Protein AF-0000000086122226 (afdb_homodimer)

Secondary structure (DSSP, 8-state):
----TTEEEE--EE-SS--SS-EEEEEE-TTS--EEEEEE-TT-SSPEE-TT--TTTEEEEE-TTS-EEEEEEES-TTTTT-EEEEEEE-S--EEEE--------/----TTEEEE--EE-SS--SS-EEEEEE-TTS--EEEEEE-TT-SSPEE-TT--TTTEEEEE-TTS-EEEEEEES-TTTTT-EEEEEEE-S--EEEE--------

Foldseek 3Di:
DPLPAWDKDKDKDFQPAADQDKKWKWKDAVPGDIDTQWIDFPVDPFTGGGPPHDPVFKGWDADPRRGMIMIMGHSDSCVVRMDMDMDYDDDPDDDDDPPPPPPDD/DPLPAWDKDKDKDFQPAADQDKKWKWKDAVPGDIDTQWIDFPVDPFTGGGPPHDPVFKGWDADPRRGMIMIMGHSDSCVVRMDMDMDYDDDPDDDDDPPDPPDDD

Radius of gyration: 19.22 Å; Cα contacts (8 Å, |Δi|>4): 438; chains: 2; bounding box: 34×86×41 Å

Organism: NCBI:txid247094

Structure (mmCIF, N/CA/C/O backbone):
data_AF-0000000086122226-model_v1
#
loop_
_entity.id
_entity.type
_entity.pdbx_description
1 polymer 'Immunoglobulin V-set domain-containing protein'
#
loop_
_atom_site.group_PDB
_atom_site.id
_atom_site.type_symbol
_atom_site.label_atom_id
_atom_site.label_alt_id
_atom_site.label_comp_id
_atom_site.label_asym_id
_atom_site.label_entity_id
_atom_site.label_seq_id
_atom_site.pdbx_PDB_ins_code
_atom_site.Cartn_x
_atom_site.Cartn_y
_atom_site.Cartn_z
_atom_site.occupancy
_atom_site.B_iso_or_equiv
_atom_site.auth_seq_id
_atom_site.auth_comp_id
_atom_site.auth_asym_id
_atom_site.auth_atom_id
_atom_site.pdbx_PDB_model_num
ATOM 1 N N . MET A 1 1 ? 16.844 27.656 -3.742 1 26.84 1 MET A N 1
ATOM 2 C CA . MET A 1 1 ? 16.094 26.422 -3.609 1 26.84 1 MET A CA 1
ATOM 3 C C . MET A 1 1 ? 15.086 26.516 -2.463 1 26.84 1 MET A C 1
ATOM 5 O O . MET A 1 1 ? 15.469 26.781 -1.321 1 26.84 1 MET A O 1
ATOM 9 N N . SER A 1 2 ? 13.922 27.094 -2.75 1 35.47 2 SER A N 1
ATOM 10 C CA . SER A 1 2 ? 12.93 27.484 -1.756 1 35.47 2 SER A CA 1
ATOM 11 C C . SER A 1 2 ? 12.602 26.328 -0.814 1 35.47 2 SER A C 1
ATOM 13 O O . SER A 1 2 ? 12.25 25.234 -1.263 1 35.47 2 SER A O 1
ATOM 15 N N . VAL A 1 3 ? 13.305 26.062 0.148 1 41.19 3 VAL A N 1
ATOM 16 C CA . VAL A 1 3 ? 13.016 25.141 1.24 1 41.19 3 VAL A CA 1
ATOM 17 C C . VAL A 1 3 ? 11.531 25.172 1.576 1 41.19 3 VAL A C 1
ATOM 19 O O . VAL A 1 3 ? 11.008 26.219 1.986 1 41.19 3 VAL A O 1
ATOM 22 N N . ASN A 1 4 ? 10.57 24.734 0.792 1 49.19 4 ASN A N 1
ATOM 23 C CA . ASN A 1 4 ? 9.125 24.812 1.01 1 49.19 4 ASN A CA 1
ATOM 24 C C . ASN A 1 4 ? 8.75 24.406 2.432 1 49.19 4 ASN A C 1
ATOM 26 O O . ASN A 1 4 ? 8.484 23.234 2.691 1 49.19 4 ASN A O 1
ATOM 30 N N . ARG A 1 5 ? 9.375 24.984 3.426 1 56.41 5 ARG A N 1
ATOM 31 C CA . ARG A 1 5 ? 9.031 24.922 4.84 1 56.41 5 ARG A CA 1
ATOM 32 C C . ARG A 1 5 ? 7.598 25.375 5.074 1 56.41 5 ARG A C 1
ATOM 34 O O . ARG A 1 5 ? 7.113 26.297 4.402 1 56.41 5 ARG A O 1
ATOM 41 N N . GLY A 1 6 ? 6.805 24.703 5.633 1 74.31 6 GLY A N 1
ATOM 42 C CA . GLY A 1 6 ? 5.469 25.078 6.066 1 74.31 6 GLY A CA 1
ATOM 43 C C . GLY A 1 6 ? 4.375 24.484 5.191 1 74.31 6 GLY A C 1
ATOM 44 O O . GLY A 1 6 ? 3.244 24.984 5.188 1 74.31 6 GLY A O 1
ATOM 45 N N . GLN A 1 7 ? 4.883 23.625 4.332 1 81.31 7 GLN A N 1
ATOM 46 C CA . GLN A 1 7 ? 3.855 23.062 3.463 1 81.31 7 GLN A CA 1
ATOM 47 C C . GLN A 1 7 ? 3.242 21.812 4.074 1 81.31 7 GLN A C 1
ATOM 49 O O . GLN A 1 7 ? 3.92 21.062 4.789 1 81.31 7 GLN A O 1
ATOM 54 N N . THR A 1 8 ? 1.948 21.719 3.971 1 88 8 THR A N 1
ATOM 55 C CA . THR A 1 8 ? 1.192 20.547 4.395 1 88 8 THR A CA 1
ATOM 56 C C . THR A 1 8 ? 0.417 19.953 3.221 1 88 8 THR A C 1
ATOM 58 O O . THR A 1 8 ? -0.17 20.672 2.422 1 88 8 THR A O 1
ATOM 61 N N . ALA A 1 9 ? 0.513 18.688 3.094 1 87.12 9 ALA A N 1
ATOM 62 C CA . ALA A 1 9 ? -0.25 18 2.051 1 87.12 9 ALA A CA 1
ATOM 63 C C . ALA A 1 9 ? -1.151 16.922 2.646 1 87.12 9 ALA A C 1
ATOM 65 O O . ALA A 1 9 ? -0.789 16.281 3.633 1 87.12 9 ALA A O 1
ATOM 66 N N . THR A 1 10 ? -2.398 16.797 2.045 1 90.25 10 THR A N 1
ATOM 67 C CA . THR A 1 10 ? -3.363 15.789 2.471 1 90.25 10 THR A CA 1
ATOM 68 C C . THR A 1 10 ? -4.082 15.188 1.269 1 90.25 10 THR A C 1
ATOM 70 O O . THR A 1 10 ? -4.141 15.805 0.2 1 90.25 10 THR A O 1
ATOM 73 N N . PHE A 1 11 ? -4.535 14.016 1.386 1 89.69 11 PHE A N 1
ATOM 74 C CA . PHE A 1 11 ? -5.441 13.375 0.439 1 89.69 11 PHE A CA 1
ATOM 75 C C . PHE A 1 11 ? -6.32 12.344 1.142 1 89.69 11 PHE A C 1
ATOM 77 O O . PHE A 1 11 ? -6.102 12.031 2.312 1 89.69 11 PHE A O 1
ATOM 84 N N . ASN A 1 12 ? -7.336 11.977 0.48 1 89.62 12 ASN A N 1
ATOM 85 C CA . ASN A 1 12 ? -8.273 11.039 1.084 1 89.62 12 ASN A CA 1
ATOM 86 C C . ASN A 1 12 ? -8.141 9.641 0.474 1 89.62 12 ASN A C 1
ATOM 88 O O . ASN A 1 12 ? -8.094 9.5 -0.749 1 89.62 12 ASN A O 1
ATOM 92 N N . CYS A 1 13 ? -8.016 8.758 1.313 1 91.12 13 CYS A N 1
ATOM 93 C CA . CYS A 1 13 ? -8.062 7.352 0.928 1 91.12 13 CYS A CA 1
ATOM 94 C C . CYS A 1 13 ? -9.336 6.688 1.427 1 91.12 13 CYS A C 1
ATOM 96 O O . CYS A 1 13 ? -9.508 6.488 2.631 1 91.12 13 CYS A O 1
ATOM 98 N N . ASP A 1 14 ? -10.258 6.422 0.423 1 88.94 14 ASP A N 1
ATOM 99 C CA . ASP A 1 14 ? -11.531 5.77 0.722 1 88.94 14 ASP A CA 1
ATOM 100 C C . ASP A 1 14 ? -11.414 4.254 0.579 1 88.94 14 ASP A C 1
ATOM 102 O O . ASP A 1 14 ? -11.148 3.746 -0.513 1 88.94 14 ASP A O 1
ATOM 106 N N . VAL A 1 15 ? -11.656 3.473 1.742 1 88.69 15 VAL A N 1
ATOM 107 C CA . VAL A 1 15 ? -11.523 2.02 1.7 1 88.69 15 VAL A CA 1
ATOM 108 C C . VAL A 1 15 ? -12.875 1.392 1.364 1 88.69 15 VAL A C 1
ATOM 110 O O . VAL A 1 15 ? -13 0.167 1.275 1 88.69 15 VAL A O 1
ATOM 113 N N . GLY A 1 16 ? -13.867 2.211 1.082 1 88 16 GLY A N 1
ATOM 114 C CA . GLY A 1 16 ? -15.188 1.753 0.682 1 88 16 GLY A CA 1
ATOM 115 C C . GLY A 1 16 ? -16.062 1.368 1.856 1 88 16 GLY A C 1
ATOM 116 O O . GLY A 1 16 ? -17.062 2.045 2.146 1 88 16 GLY A O 1
ATOM 117 N N . VAL A 1 17 ? -15.773 0.291 2.525 1 89.44 17 VAL A N 1
ATOM 118 C CA . VAL A 1 17 ? -16.5 -0.18 3.695 1 89.44 17 VAL A CA 1
ATOM 119 C C . VAL A 1 17 ? -15.555 -0.314 4.883 1 89.44 17 VAL A C 1
ATOM 121 O O . VAL A 1 17 ? -14.367 -0.594 4.707 1 89.44 17 VAL A O 1
ATOM 124 N N . LYS A 1 18 ? -16.172 -0.056 6.008 1 92.56 18 LYS A N 1
ATOM 125 C CA . LYS A 1 18 ? -15.383 -0.313 7.211 1 92.56 18 LYS A CA 1
ATOM 126 C C . LYS A 1 18 ? -14.961 -1.778 7.289 1 92.56 18 LYS A C 1
ATOM 128 O O . LYS A 1 18 ? -15.797 -2.676 7.141 1 92.56 18 LYS A O 1
ATOM 133 N N . ASN A 1 19 ? -13.695 -2.01 7.414 1 90.62 19 ASN A N 1
ATOM 134 C CA . ASN A 1 19 ? -13.172 -3.369 7.48 1 90.62 19 ASN A CA 1
ATOM 135 C C . ASN A 1 19 ? -12.094 -3.498 8.555 1 90.62 19 ASN A C 1
ATOM 137 O O . ASN A 1 19 ? -11.75 -2.518 9.219 1 90.62 19 ASN A O 1
ATOM 141 N N . ASN A 1 20 ? -11.641 -4.699 8.805 1 92 20 ASN A N 1
ATOM 142 C CA . ASN A 1 20 ? -10.711 -4.938 9.906 1 92 20 ASN A CA 1
ATOM 143 C C . ASN A 1 20 ? -9.266 -4.988 9.414 1 92 20 ASN A C 1
ATOM 145 O O . ASN A 1 20 ? -8.406 -5.562 10.078 1 92 20 ASN A O 1
ATOM 149 N N . HIS A 1 21 ? -8.969 -4.48 8.32 1 92.94 21 HIS A N 1
ATOM 150 C CA . HIS A 1 21 ? -7.609 -4.461 7.789 1 92.94 21 HIS A CA 1
ATOM 151 C C . HIS A 1 21 ? -6.984 -3.076 7.922 1 92.94 21 HIS A C 1
ATOM 153 O O . HIS A 1 21 ? -7.695 -2.08 8.062 1 92.94 21 HIS A O 1
ATOM 159 N N . ILE A 1 22 ? -5.707 -3.082 7.906 1 95.38 22 ILE A N 1
ATOM 160 C CA . ILE A 1 22 ? -5.02 -1.797 7.984 1 95.38 22 ILE A CA 1
ATOM 161 C C . ILE A 1 22 ? -5.043 -1.117 6.617 1 95.38 22 ILE A C 1
ATOM 163 O O . ILE A 1 22 ? -5.289 -1.767 5.598 1 95.38 22 ILE A O 1
ATOM 167 N N . THR A 1 23 ? -4.871 0.181 6.656 1 95.25 23 THR A N 1
ATOM 168 C CA . THR A 1 23 ? -4.555 0.973 5.473 1 95.25 23 THR A CA 1
ATOM 169 C C . THR A 1 23 ? -3.107 1.452 5.516 1 95.25 23 THR A C 1
ATOM 171 O O . THR A 1 23 ? -2.672 2.045 6.504 1 95.25 23 THR A O 1
ATOM 174 N N . ALA A 1 24 ? -2.396 1.091 4.461 1 96.81 24 ALA A N 1
ATOM 175 C CA . ALA A 1 24 ? -0.988 1.475 4.422 1 96.81 24 ALA A CA 1
ATOM 176 C C . ALA A 1 24 ? -0.766 2.643 3.465 1 96.81 24 ALA A C 1
ATOM 178 O O . ALA A 1 24 ? -1.426 2.74 2.43 1 96.81 24 ALA A O 1
ATOM 179 N N . PHE A 1 25 ? 0.198 3.477 3.875 1 96.12 25 PHE A N 1
ATOM 180 C CA . PHE A 1 25 ? 0.568 4.641 3.078 1 96.12 25 PHE A CA 1
ATOM 181 C C . PHE A 1 25 ? 2.049 4.602 2.719 1 96.12 25 PHE A C 1
ATOM 183 O O . PHE A 1 25 ? 2.896 4.359 3.58 1 96.12 25 PHE A O 1
ATOM 190 N N . LEU A 1 26 ? 2.223 4.84 1.425 1 96.31 26 LEU A N 1
ATOM 191 C CA . LEU A 1 26 ? 3.586 4.742 0.917 1 96.31 26 LEU A CA 1
ATOM 192 C C . LEU A 1 26 ? 4.02 6.055 0.266 1 96.31 26 LEU A C 1
ATOM 194 O O . LEU A 1 26 ? 3.178 6.832 -0.191 1 96.31 26 LEU A O 1
ATOM 198 N N . LEU A 1 27 ? 5.285 6.266 0.294 1 94.5 27 LEU A N 1
ATOM 199 C CA . LEU A 1 27 ? 5.875 7.352 -0.484 1 94.5 27 LEU A CA 1
ATOM 200 C C . LEU A 1 27 ? 6.973 6.828 -1.404 1 94.5 27 LEU A C 1
ATOM 202 O O . LEU A 1 27 ? 7.629 5.836 -1.089 1 94.5 27 LEU A O 1
ATOM 206 N N . GLN A 1 28 ? 7.02 7.438 -2.568 1 93.75 28 GLN A N 1
ATOM 207 C CA . GLN A 1 28 ? 8.062 7.086 -3.525 1 93.75 28 GLN A CA 1
ATOM 208 C C . GLN A 1 28 ? 8.789 8.336 -4.027 1 93.75 28 GLN A C 1
ATOM 210 O O . GLN A 1 28 ? 8.188 9.188 -4.684 1 93.75 28 GLN A O 1
ATOM 215 N N . SER A 1 29 ? 10.094 8.383 -3.623 1 92.88 29 SER A N 1
ATOM 216 C CA . SER A 1 29 ? 10.93 9.43 -4.199 1 92.88 29 SER A CA 1
ATOM 217 C C . SER A 1 29 ? 11.352 9.078 -5.625 1 92.88 29 SER A C 1
ATOM 219 O O . SER A 1 29 ? 11.438 7.902 -5.98 1 92.88 29 SER A O 1
ATOM 221 N N . PRO A 1 30 ? 11.609 10.133 -6.422 1 92.56 30 PRO A N 1
ATOM 222 C CA . PRO A 1 30 ? 12.031 9.859 -7.797 1 92.56 30 PRO A CA 1
ATOM 223 C C . PRO A 1 30 ? 13.227 8.898 -7.867 1 92.56 30 PRO A C 1
ATOM 225 O O . PRO A 1 30 ? 14.234 9.117 -7.188 1 92.56 30 PRO A O 1
ATOM 228 N N . GLY A 1 31 ? 13 7.809 -8.625 1 92.19 31 GLY A N 1
ATOM 229 C CA . GLY A 1 31 ? 14.086 6.863 -8.844 1 92.19 31 GLY A CA 1
ATOM 230 C C . GLY A 1 31 ? 14.227 5.848 -7.73 1 92.19 31 GLY A C 1
ATOM 231 O O . GLY A 1 31 ? 15.102 4.98 -7.777 1 92.19 31 GLY A O 1
ATOM 232 N N . LYS A 1 32 ? 13.414 5.91 -6.727 1 94.69 32 LYS A N 1
ATOM 233 C CA . LYS A 1 32 ? 13.516 5.004 -5.586 1 94.69 32 LYS A CA 1
ATOM 234 C C . LYS A 1 32 ? 12.289 4.098 -5.488 1 94.69 32 LYS A C 1
ATOM 236 O O . LYS A 1 32 ? 11.289 4.328 -6.164 1 94.69 32 LYS A O 1
ATOM 241 N N . SER A 1 33 ? 12.469 3.051 -4.742 1 95.38 33 SER A N 1
ATOM 242 C CA . SER A 1 33 ? 11.344 2.158 -4.48 1 95.38 33 SER A CA 1
ATOM 243 C C . SER A 1 33 ? 10.375 2.773 -3.48 1 95.38 33 SER A C 1
ATOM 245 O O . SER A 1 33 ? 10.766 3.592 -2.646 1 95.38 33 SER A O 1
ATOM 247 N N . PRO A 1 34 ? 9.07 2.383 -3.561 1 96.06 34 PRO A N 1
ATOM 248 C CA . PRO A 1 34 ? 8.117 2.834 -2.543 1 96.06 34 PRO A CA 1
ATOM 249 C C . PRO A 1 34 ? 8.516 2.406 -1.132 1 96.06 34 PRO A C 1
ATOM 251 O O . PRO A 1 34 ? 9.031 1.3 -0.94 1 96.06 34 PRO A O 1
ATOM 254 N N . GLN A 1 35 ? 8.266 3.334 -0.236 1 95.94 35 GLN A N 1
ATOM 255 C CA . GLN A 1 35 ? 8.57 3.078 1.168 1 95.94 35 GLN A CA 1
ATOM 256 C C . GLN A 1 35 ? 7.328 3.25 2.041 1 95.94 35 GLN A C 1
ATOM 258 O O . GLN A 1 35 ? 6.527 4.16 1.817 1 95.94 35 GLN A O 1
ATOM 263 N N . LEU A 1 36 ? 7.312 2.424 3.072 1 97.31 36 LEU A N 1
ATOM 264 C CA . LEU A 1 36 ? 6.211 2.545 4.02 1 97.31 36 LEU A CA 1
ATOM 265 C C . LEU A 1 36 ? 6.363 3.801 4.871 1 97.31 36 LEU A C 1
ATOM 267 O O . LEU A 1 36 ? 7.355 3.955 5.586 1 97.31 36 LEU A O 1
ATOM 271 N N . ILE A 1 37 ? 5.418 4.715 4.805 1 96.69 37 ILE A N 1
ATOM 272 C CA . ILE A 1 37 ? 5.391 5.852 5.719 1 96.69 37 ILE A CA 1
ATOM 273 C C . ILE A 1 37 ? 4.84 5.41 7.074 1 96.69 37 ILE A C 1
ATOM 275 O O . ILE A 1 37 ? 5.551 5.441 8.078 1 96.69 37 ILE A O 1
ATOM 279 N N . PHE A 1 38 ? 3.602 4.984 7.016 1 97.75 38 PHE A N 1
ATOM 280 C CA . PHE A 1 38 ? 2.885 4.477 8.18 1 97.75 38 PHE A CA 1
ATOM 281 C C . PHE A 1 38 ? 1.684 3.643 7.754 1 97.75 38 PHE A C 1
ATOM 283 O O . PHE A 1 38 ? 1.344 3.59 6.57 1 97.75 38 PHE A O 1
ATOM 290 N N . TYR A 1 39 ? 1.2 2.91 8.562 1 97.38 39 TYR A N 1
ATOM 291 C CA . TYR A 1 39 ? -0.106 2.281 8.391 1 97.38 39 TYR A CA 1
ATOM 292 C C . TYR A 1 39 ? -1.021 2.598 9.562 1 97.38 39 TYR A C 1
ATOM 294 O O . TYR A 1 39 ? -0.548 2.895 10.664 1 97.38 39 TYR A O 1
ATOM 302 N N . HIS A 1 40 ? -2.316 2.668 9.234 1 97.12 40 HIS A N 1
ATOM 303 C CA . HIS A 1 40 ? -3.312 3.09 10.211 1 97.12 40 HIS A CA 1
ATOM 304 C C . HIS A 1 40 ? -4.539 2.184 10.172 1 97.12 40 HIS A C 1
ATOM 306 O O . HIS A 1 40 ? -4.688 1.368 9.258 1 97.12 40 HIS A O 1
ATOM 312 N N . HIS A 1 41 ? -5.234 2.195 11.195 1 96.62 41 HIS A N 1
ATOM 313 C CA . HIS A 1 41 ? -6.457 1.433 11.414 1 96.62 41 HIS A CA 1
ATOM 314 C C . HIS A 1 41 ? -7.43 2.199 12.312 1 96.62 41 HIS A C 1
ATOM 316 O O . HIS A 1 41 ? -7.008 2.926 13.211 1 96.62 41 HIS A O 1
ATOM 322 N N . HIS A 1 42 ? -8.664 1.988 12.055 1 96.19 42 HIS A N 1
ATOM 323 C CA . HIS A 1 42 ? -9.656 2.783 12.766 1 96.19 42 HIS A CA 1
ATOM 324 C C . HIS A 1 42 ? -9.633 2.48 14.266 1 96.19 42 HIS A C 1
ATOM 326 O O . HIS A 1 42 ? -10.094 3.287 15.07 1 96.19 42 HIS A O 1
ATOM 332 N N . SER A 1 43 ? -9.141 1.369 14.648 1 96.12 43 SER A N 1
ATOM 333 C CA . SER A 1 43 ? -9.07 1.028 16.062 1 96.12 43 SER A CA 1
ATOM 334 C C . SER A 1 43 ? -7.781 1.531 16.703 1 96.12 43 SER A C 1
ATOM 336 O O . SER A 1 43 ? -7.598 1.435 17.906 1 96.12 43 SER A O 1
ATOM 338 N N . TYR A 1 44 ? -6.785 1.994 15.961 1 96.56 44 TYR A N 1
ATOM 339 C CA . TYR A 1 44 ? -5.52 2.492 16.484 1 96.56 44 TYR A CA 1
ATOM 340 C C . TYR A 1 44 ? -5.672 3.906 17.031 1 96.56 44 TYR A C 1
ATOM 342 O O . TYR A 1 44 ? -6.414 4.719 16.469 1 96.56 44 TYR A O 1
ATOM 350 N N . THR A 1 45 ? -4.969 4.297 18.031 1 95.31 45 THR A N 1
ATOM 351 C CA . THR A 1 45 ? -4.977 5.652 18.562 1 95.31 45 THR A CA 1
ATOM 352 C C . THR A 1 45 ? -4.086 6.57 17.734 1 95.31 45 THR A C 1
ATOM 354 O O . THR A 1 45 ? -4.262 7.789 17.734 1 95.31 45 THR A O 1
ATOM 357 N N . GLU A 1 46 ? -3.145 5.961 17.109 1 97 46 GLU A N 1
ATOM 358 C CA . GLU A 1 46 ? -2.213 6.668 16.234 1 97 46 GLU A CA 1
ATOM 359 C C . GLU A 1 46 ? -1.651 5.742 15.164 1 97 46 GLU A C 1
ATOM 361 O O . GLU A 1 46 ? -1.695 4.52 15.305 1 97 46 GLU A O 1
ATOM 366 N N . PRO A 1 47 ? -1.127 6.312 14.078 1 97.56 47 PRO A N 1
ATOM 367 C CA . PRO A 1 47 ? -0.494 5.469 13.055 1 97.56 47 PRO A CA 1
ATOM 368 C C . PRO A 1 47 ? 0.741 4.738 13.578 1 97.56 47 PRO A C 1
ATOM 370 O O . PRO A 1 47 ? 1.35 5.172 14.562 1 97.56 47 PRO A O 1
ATOM 373 N N . LYS A 1 48 ? 1.01 3.6 12.961 1 97.88 48 LYS A N 1
ATOM 374 C CA . LYS A 1 48 ? 2.293 2.928 13.141 1 97.88 48 LYS A CA 1
ATOM 375 C C . LYS A 1 48 ? 3.258 3.271 12.016 1 97.88 48 LYS A C 1
ATOM 377 O O . LYS A 1 48 ? 2.953 3.045 10.836 1 97.88 48 LYS A O 1
ATOM 382 N N . TYR A 1 49 ? 4.453 3.754 12.391 1 97.88 49 TYR A N 1
ATOM 383 C CA . TYR A 1 49 ? 5.344 4.375 11.414 1 97.88 49 TYR A CA 1
ATOM 384 C C . TYR A 1 49 ? 6.363 3.371 10.891 1 97.88 49 TYR A C 1
ATOM 386 O O . TYR A 1 49 ? 6.797 2.479 11.625 1 97.88 49 TYR A O 1
ATOM 394 N N . GLY A 1 50 ? 6.695 3.598 9.562 1 96.69 50 GLY A N 1
ATOM 395 C CA . GLY A 1 50 ? 7.75 2.803 8.953 1 96.69 50 GLY A CA 1
ATOM 396 C C . GLY A 1 50 ? 9.141 3.252 9.359 1 96.69 50 GLY A C 1
ATOM 397 O O . GLY A 1 50 ? 9.297 4.215 10.117 1 96.69 50 GLY A O 1
ATOM 398 N N . PRO A 1 51 ? 10.102 2.461 8.828 1 94.5 51 PRO A N 1
ATOM 399 C CA . PRO A 1 51 ? 11.477 2.818 9.172 1 94.5 51 PRO A CA 1
ATOM 400 C C . PRO A 1 51 ? 11.828 4.254 8.781 1 94.5 51 PRO A C 1
ATOM 402 O O . PRO A 1 51 ? 11.617 4.656 7.637 1 94.5 51 PRO A O 1
ATOM 405 N N . GLY A 1 52 ? 12.367 5.035 9.727 1 93.19 52 GLY A N 1
ATOM 406 C CA . GLY A 1 52 ? 12.836 6.387 9.461 1 93.19 52 GLY A CA 1
ATOM 407 C C . GLY A 1 52 ? 11.719 7.41 9.43 1 93.19 52 GLY A C 1
ATOM 408 O O . GLY A 1 52 ? 11.953 8.586 9.141 1 93.19 52 GLY A O 1
ATOM 409 N N . MET A 1 53 ? 10.516 6.957 9.656 1 95.62 53 MET A N 1
ATOM 410 C CA . MET A 1 53 ? 9.359 7.848 9.633 1 95.62 53 MET A CA 1
ATOM 411 C C . MET A 1 53 ? 8.867 8.133 11.047 1 95.62 53 MET A C 1
ATOM 413 O O . MET A 1 53 ? 9.062 7.32 11.953 1 95.62 53 MET A O 1
ATOM 417 N N . SER A 1 54 ? 8.227 9.352 11.172 1 95.31 54 SER A N 1
ATOM 418 C CA . SER A 1 54 ? 7.73 9.664 12.508 1 95.31 54 SER A CA 1
ATOM 419 C C . SER A 1 54 ? 6.566 10.648 12.445 1 95.31 54 SER A C 1
ATOM 421 O O . SER A 1 54 ? 6.273 11.211 11.391 1 95.31 54 SER A O 1
ATOM 423 N N . SER A 1 55 ? 6.055 10.844 13.633 1 95.62 55 SER A N 1
ATOM 424 C CA . SER A 1 55 ? 4.895 11.719 13.766 1 95.62 55 SER A CA 1
ATOM 425 C C . SER A 1 55 ? 5.281 13.18 13.586 1 95.62 55 SER A C 1
ATOM 427 O O . SER A 1 55 ? 4.41 14.055 13.516 1 95.62 55 SER A O 1
ATOM 429 N N . VAL A 1 56 ? 6.555 13.438 13.523 1 93.81 56 VAL A N 1
ATOM 430 C CA . VAL A 1 56 ? 7 14.812 13.32 1 93.81 56 VAL A CA 1
ATOM 431 C C . VAL A 1 56 ? 6.531 15.312 11.961 1 93.81 56 VAL A C 1
ATOM 433 O O . VAL A 1 56 ? 6.133 16.469 11.82 1 93.81 56 VAL A O 1
ATOM 436 N N . HIS A 1 57 ? 6.535 14.391 10.977 1 94.31 57 HIS A N 1
ATOM 437 C CA . HIS A 1 57 ? 6.262 14.828 9.617 1 94.31 57 HIS A CA 1
ATOM 438 C C . HIS A 1 57 ? 4.984 14.188 9.078 1 94.31 57 HIS A C 1
ATOM 440 O O . HIS A 1 57 ? 4.422 14.656 8.086 1 94.31 57 HIS A O 1
ATOM 446 N N . PHE A 1 58 ? 4.609 13.133 9.758 1 95.38 58 PHE A N 1
ATOM 447 C CA . PHE A 1 58 ? 3.502 12.383 9.172 1 95.38 58 PHE A CA 1
ATOM 448 C C . PHE A 1 58 ? 2.402 12.148 10.203 1 95.38 58 PHE A C 1
ATOM 450 O O . PHE A 1 58 ? 2.684 11.992 11.398 1 95.38 58 PHE A O 1
ATOM 457 N N . GLY A 1 59 ? 1.172 12.102 9.695 1 96.12 59 GLY A N 1
ATOM 458 C CA . GLY A 1 59 ? 0.006 11.766 10.5 1 96.12 59 GLY A CA 1
ATOM 459 C C . GLY A 1 59 ? -1.159 11.25 9.672 1 96.12 59 GLY A C 1
ATOM 460 O O . GLY A 1 59 ? -1.038 11.078 8.461 1 96.12 59 GLY A O 1
ATOM 461 N N . SER A 1 60 ? -2.211 10.914 10.391 1 96.44 60 SER A N 1
ATOM 462 C CA . SER A 1 60 ? -3.41 10.453 9.695 1 96.44 60 SER A CA 1
ATOM 463 C C . SER A 1 60 ? -4.645 10.594 10.578 1 96.44 60 SER A C 1
ATOM 465 O O . SER A 1 60 ? -4.598 10.305 11.773 1 96.44 60 SER A O 1
ATOM 467 N N . SER A 1 61 ? -5.676 11.07 9.969 1 95.94 61 SER A N 1
ATOM 468 C CA . SER A 1 61 ? -6.984 11.039 10.617 1 95.94 61 SER A CA 1
ATOM 469 C C . SER A 1 61 ? -7.938 10.102 9.891 1 95.94 61 SER A C 1
ATOM 471 O O . SER A 1 61 ? -7.719 9.758 8.727 1 95.94 61 SER A O 1
ATOM 473 N N . ILE A 1 62 ? -8.922 9.656 10.617 1 96.56 62 ILE A N 1
ATOM 474 C CA . ILE A 1 62 ? -9.953 8.773 10.086 1 96.56 62 ILE A CA 1
ATOM 475 C C . ILE A 1 62 ? -11.336 9.336 10.406 1 96.56 62 ILE A C 1
ATOM 477 O O . ILE A 1 62 ? -11.57 9.812 11.516 1 96.56 62 ILE A O 1
ATOM 481 N N . ASN A 1 63 ? -12.156 9.305 9.391 1 96.62 63 ASN A N 1
ATOM 482 C CA . ASN A 1 63 ? -13.5 9.797 9.672 1 96.62 63 ASN A CA 1
ATOM 483 C C . ASN A 1 63 ? -14.234 8.898 10.664 1 96.62 63 ASN A C 1
ATOM 485 O O . ASN A 1 63 ? -13.805 7.773 10.922 1 96.62 63 ASN A O 1
ATOM 489 N N . SER A 1 64 ? -15.289 9.398 11.164 1 95.81 64 SER A N 1
ATOM 490 C CA . SER A 1 64 ? -16 8.688 12.227 1 95.81 64 SER A CA 1
ATOM 491 C C . SER A 1 64 ? -16.531 7.348 11.734 1 95.81 64 SER A C 1
ATOM 493 O O . SER A 1 64 ? -16.656 6.398 12.508 1 95.81 64 SER A O 1
ATOM 495 N N . ALA A 1 65 ? -16.859 7.156 10.453 1 96.25 65 ALA A N 1
ATOM 496 C CA . ALA A 1 65 ? -17.391 5.93 9.867 1 96.25 65 ALA A CA 1
ATOM 497 C C . ALA A 1 65 ? -16.281 4.887 9.688 1 96.25 65 ALA A C 1
ATOM 499 O O . ALA A 1 65 ? -16.578 3.711 9.453 1 96.25 65 ALA A O 1
ATOM 500 N N . GLY A 1 66 ? -15.031 5.289 9.766 1 95.31 66 GLY A N 1
ATOM 501 C CA . GLY A 1 66 ? -13.914 4.367 9.633 1 95.31 66 GLY A CA 1
ATOM 502 C C . GLY A 1 66 ? -13.641 3.969 8.195 1 95.31 66 GLY A C 1
ATOM 503 O O . GLY A 1 66 ? -13.039 2.926 7.938 1 95.31 66 GLY A O 1
ATOM 504 N N . THR A 1 67 ? -14.125 4.809 7.242 1 93.75 67 THR A N 1
ATOM 505 C CA . THR A 1 67 ? -14.039 4.418 5.844 1 93.75 67 THR A CA 1
ATOM 506 C C . THR A 1 67 ? -13.055 5.309 5.09 1 93.75 67 THR A C 1
ATOM 508 O O . THR A 1 67 ? -12.539 4.922 4.043 1 93.75 67 THR A O 1
ATOM 511 N N . GLU A 1 68 ? -12.812 6.523 5.602 1 93.88 68 GLU A N 1
ATOM 512 C CA . GLU A 1 68 ? -11.938 7.477 4.926 1 93.88 68 GLU A CA 1
ATOM 513 C C . GLU A 1 68 ? -10.711 7.801 5.777 1 93.88 68 GLU A C 1
ATOM 515 O O . GLU A 1 68 ? -10.844 8.25 6.918 1 93.88 68 GLU A O 1
ATOM 520 N N . TYR A 1 69 ? -9.594 7.551 5.219 1 94.19 69 TYR A N 1
ATOM 521 C CA . TYR A 1 69 ? -8.328 7.895 5.855 1 94.19 69 TYR A CA 1
ATOM 522 C C . TYR A 1 69 ? -7.699 9.109 5.191 1 94.19 69 TYR A C 1
ATOM 524 O O . TYR A 1 69 ? -7.641 9.195 3.963 1 94.19 69 TYR A O 1
ATOM 532 N N . GLN A 1 70 ? -7.289 10.07 6 1 94.5 70 GLN A N 1
ATOM 533 C CA . GLN A 1 70 ? -6.668 11.289 5.496 1 94.5 70 GLN A CA 1
ATOM 534 C C . GLN A 1 70 ? -5.258 11.461 6.055 1 94.5 70 GLN A C 1
ATOM 536 O O . GLN A 1 70 ? -5.082 11.984 7.156 1 94.5 70 GLN A O 1
ATOM 541 N N . PRO A 1 71 ? -4.254 11.023 5.305 1 94.38 71 PRO A N 1
ATOM 542 C CA . PRO A 1 71 ? -2.877 11.273 5.738 1 94.38 71 PRO A CA 1
ATOM 543 C C . PRO A 1 71 ? -2.49 12.75 5.648 1 94.38 71 PRO A C 1
ATOM 545 O O . PRO A 1 71 ? -3.023 13.484 4.809 1 94.38 71 PRO A O 1
ATOM 548 N N . VAL A 1 72 ? -1.665 13.125 6.531 1 93.44 72 VAL A N 1
ATOM 549 C CA . VAL A 1 72 ? -1.104 14.469 6.562 1 93.44 72 VAL A CA 1
ATOM 550 C C . VAL A 1 72 ? 0.42 14.398 6.52 1 93.44 72 VAL A C 1
ATOM 552 O O . VAL A 1 72 ? 1.032 13.633 7.27 1 93.44 72 VAL A O 1
ATOM 555 N N . MET A 1 73 ? 0.996 15.094 5.641 1 92.88 73 MET A N 1
ATOM 556 C CA . MET A 1 73 ? 2.443 15.242 5.508 1 92.88 73 MET A CA 1
ATOM 557 C C . MET A 1 73 ? 2.863 16.688 5.688 1 92.88 73 MET A C 1
ATOM 559 O O . MET A 1 73 ? 2.383 17.578 4.977 1 92.88 73 MET A O 1
ATOM 563 N N . LYS A 1 74 ? 3.762 16.859 6.617 1 91.44 74 LYS A N 1
ATOM 564 C CA . LYS A 1 74 ? 4.113 18.25 6.949 1 91.44 74 LYS A CA 1
ATOM 565 C C . LYS A 1 74 ? 5.625 18.453 6.914 1 91.44 74 LYS A C 1
ATOM 567 O O . LYS A 1 74 ? 6.383 17.594 7.359 1 91.44 74 LYS A O 1
ATOM 572 N N . ASN A 1 75 ? 5.945 19.594 6.352 1 87.94 75 ASN A N 1
ATOM 573 C CA . ASN A 1 75 ? 7.32 20.078 6.43 1 87.94 75 ASN A CA 1
ATOM 574 C C . ASN A 1 75 ? 8.305 19.047 5.883 1 87.94 75 ASN A C 1
ATOM 576 O O . ASN A 1 75 ? 9.32 18.75 6.52 1 87.94 75 ASN A O 1
ATOM 580 N N . ILE A 1 76 ? 7.91 18.375 4.773 1 83.44 76 ILE A N 1
ATOM 581 C CA . ILE A 1 76 ? 8.797 17.453 4.074 1 83.44 76 ILE A CA 1
ATOM 582 C C . ILE A 1 76 ? 9.406 18.141 2.859 1 83.44 76 ILE A C 1
ATOM 584 O O . ILE A 1 76 ? 8.688 18.656 2.004 1 83.44 76 ILE A O 1
ATOM 588 N N . TYR A 1 77 ? 10.672 18.141 2.822 1 81.81 77 TYR A N 1
ATOM 589 C CA . TYR A 1 77 ? 11.398 18.875 1.79 1 81.81 77 TYR A CA 1
ATOM 590 C C . TYR A 1 77 ? 11.094 18.312 0.406 1 81.81 77 TYR A C 1
ATOM 592 O O . TYR A 1 77 ? 11.039 19.062 -0.576 1 81.81 77 TYR A O 1
ATOM 600 N N . THR A 1 78 ? 10.766 17.078 0.33 1 82.5 78 THR A N 1
ATOM 601 C CA . THR A 1 78 ? 10.57 16.438 -0.963 1 82.5 78 THR A CA 1
ATOM 602 C C . THR A 1 78 ? 9.094 16.188 -1.23 1 82.5 78 THR A C 1
ATOM 604 O O . THR A 1 78 ? 8.734 15.391 -2.104 1 82.5 78 THR A O 1
ATOM 607 N N . MET A 1 79 ? 8.297 16.906 -0.546 1 81.31 79 MET A N 1
ATOM 608 C CA . MET A 1 79 ? 6.855 16.672 -0.602 1 81.31 79 MET A CA 1
ATOM 609 C C . MET A 1 79 ? 6.324 16.875 -2.018 1 81.31 79 MET A C 1
ATOM 611 O O . MET A 1 79 ? 5.449 16.141 -2.467 1 81.31 79 MET A O 1
ATOM 615 N N . ASP A 1 80 ? 6.953 17.781 -2.691 1 82.19 80 ASP A N 1
ATOM 616 C CA . ASP A 1 80 ? 6.445 18.109 -4.02 1 82.19 80 ASP A CA 1
ATOM 617 C C . ASP A 1 80 ? 6.969 17.141 -5.07 1 82.19 80 ASP A C 1
ATOM 619 O O . ASP A 1 80 ? 6.441 17.062 -6.18 1 82.19 80 ASP A O 1
ATOM 623 N N . THR A 1 81 ? 7.973 16.469 -4.754 1 88.06 81 THR A N 1
ATOM 624 C CA . THR A 1 81 ? 8.57 15.562 -5.73 1 88.06 81 THR A CA 1
ATOM 625 C C . THR A 1 81 ? 8.156 14.125 -5.449 1 88.06 81 THR A C 1
ATOM 627 O O . THR A 1 81 ? 8.148 13.289 -6.355 1 88.06 81 THR A O 1
ATOM 630 N N . ASP A 1 82 ? 7.82 13.891 -4.191 1 89.75 82 ASP A N 1
ATOM 631 C CA . ASP A 1 82 ? 7.43 12.531 -3.822 1 89.75 82 ASP A CA 1
ATOM 632 C C . ASP A 1 82 ? 6.031 12.203 -4.344 1 89.75 82 ASP A C 1
ATOM 634 O O . ASP A 1 82 ? 5.203 13.094 -4.52 1 89.75 82 ASP A O 1
ATOM 638 N N . THR A 1 83 ? 5.859 10.891 -4.727 1 90.88 83 THR A N 1
ATOM 639 C CA . THR A 1 83 ? 4.531 10.367 -5.02 1 90.88 83 THR A CA 1
ATOM 640 C C . THR A 1 83 ? 3.99 9.57 -3.84 1 90.88 83 THR A C 1
ATOM 642 O O . THR A 1 83 ? 4.723 8.797 -3.217 1 90.88 83 THR A O 1
ATOM 645 N N . TYR A 1 84 ? 2.725 9.789 -3.611 1 91.88 84 TYR A N 1
ATOM 646 C CA . TYR A 1 84 ? 2.127 9.148 -2.445 1 91.88 84 TYR A CA 1
ATOM 647 C C . TYR A 1 84 ? 1.058 8.148 -2.859 1 91.88 84 TYR A C 1
ATOM 649 O O . TYR A 1 84 ? 0.34 8.367 -3.838 1 91.88 84 TYR A O 1
ATOM 657 N N . TYR A 1 85 ? 1.021 7.078 -2.09 1 93.44 85 TYR A N 1
ATOM 658 C CA . TYR A 1 85 ? 0.113 5.977 -2.387 1 93.44 85 TYR A CA 1
ATOM 659 C C . TYR A 1 85 ? -0.66 5.555 -1.143 1 93.44 85 TYR A C 1
ATOM 661 O O . TYR A 1 85 ? -0.15 5.656 -0.024 1 93.44 85 TYR A O 1
ATOM 669 N N . 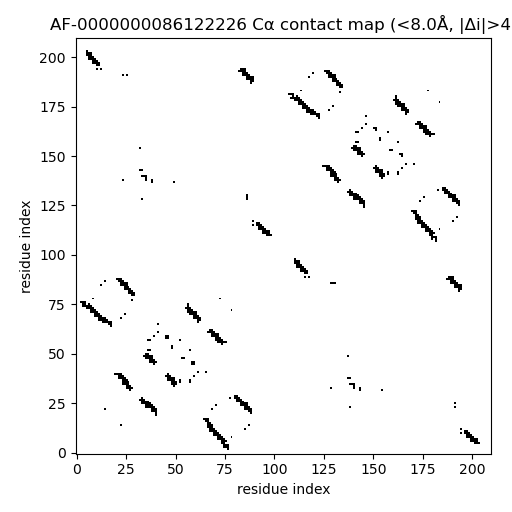CYS A 1 86 ? -1.799 5.078 -1.36 1 93.44 86 CYS A N 1
ATOM 670 C CA . CYS A 1 86 ? -2.594 4.402 -0.341 1 93.44 86 CYS A CA 1
ATOM 671 C C . CYS A 1 86 ? -2.844 2.947 -0.722 1 93.44 86 CYS A C 1
ATOM 673 O O . CYS A 1 86 ? -3.154 2.648 -1.876 1 93.44 86 CYS A O 1
ATOM 675 N N . ALA A 1 87 ? -2.59 2.104 0.206 1 92.69 87 ALA A N 1
ATOM 676 C CA . ALA A 1 87 ? -2.752 0.672 -0.042 1 92.69 87 ALA A CA 1
ATOM 677 C C . ALA A 1 87 ? -3.941 0.112 0.733 1 92.69 87 ALA A C 1
ATOM 679 O O . ALA A 1 87 ? -4.031 0.284 1.951 1 92.69 87 ALA A O 1
ATOM 680 N N . LYS A 1 88 ? -4.812 -0.513 -0.05 1 83.88 88 LYS A N 1
ATOM 681 C CA . LYS A 1 88 ? -5.969 -1.136 0.586 1 83.88 88 LYS A CA 1
ATOM 682 C C . LYS A 1 88 ? -5.98 -2.643 0.352 1 83.88 88 LYS A C 1
ATOM 684 O O . LYS A 1 88 ? -5.34 -3.137 -0.579 1 83.88 88 LYS A O 1
ATOM 689 N N . TRP A 1 89 ? -6.742 -3.219 1.3 1 84.12 89 TRP A N 1
ATOM 690 C CA . TRP A 1 89 ? -6.836 -4.676 1.267 1 84.12 89 TRP A CA 1
ATOM 691 C C . TRP A 1 89 ? -7.812 -5.133 0.188 1 84.12 89 TRP A C 1
ATOM 693 O O . TRP A 1 89 ? -8.727 -4.395 -0.183 1 84.12 89 TRP A O 1
ATOM 703 N N . TYR A 1 90 ? -7.418 -6.316 -0.373 1 74.69 90 TYR A N 1
ATOM 704 C CA . TYR A 1 90 ? -8.336 -6.922 -1.336 1 74.69 90 TYR A CA 1
ATOM 705 C C . TYR A 1 90 ? -8.898 -8.234 -0.804 1 74.69 90 TYR A C 1
ATOM 707 O O . TYR A 1 90 ? -8.172 -9.039 -0.224 1 74.69 90 TYR A O 1
ATOM 715 N N . ASP A 1 91 ? -10.188 -8.266 -0.895 1 67.19 91 ASP A N 1
ATOM 716 C CA . ASP A 1 91 ? -10.875 -9.453 -0.387 1 67.19 91 ASP A CA 1
ATOM 717 C C . ASP A 1 91 ? -10.742 -10.617 -1.36 1 67.19 91 ASP A C 1
ATOM 719 O O . ASP A 1 91 ? -10.758 -11.781 -0.948 1 67.19 91 ASP A O 1
ATOM 723 N N . ASN A 1 92 ? -10.641 -10.32 -2.576 1 66.88 92 ASN A N 1
ATOM 724 C CA . ASN A 1 92 ? -10.82 -11.422 -3.52 1 66.88 92 ASN A CA 1
ATOM 725 C C . ASN A 1 92 ? -9.492 -12.062 -3.902 1 66.88 92 ASN A C 1
ATOM 727 O O . ASN A 1 92 ? -9.062 -11.969 -5.055 1 66.88 92 ASN A O 1
ATOM 731 N N . ILE A 1 93 ? -8.812 -12.523 -2.848 1 68.25 93 ILE A N 1
ATOM 732 C CA . ILE A 1 93 ? -7.625 -13.305 -3.172 1 68.25 93 ILE A CA 1
ATOM 733 C C . ILE A 1 93 ? -8.039 -14.727 -3.562 1 68.25 93 ILE A C 1
ATOM 735 O O . ILE A 1 93 ? -8.734 -15.406 -2.805 1 68.25 93 ILE A O 1
ATOM 739 N N . GLY A 1 94 ? -7.895 -15.102 -4.863 1 70.81 94 GLY A N 1
ATOM 740 C CA . GLY A 1 94 ? -8.172 -16.453 -5.324 1 70.81 94 GLY A CA 1
ATOM 741 C C . GLY A 1 94 ? -7.004 -17.406 -5.113 1 70.81 94 GLY A C 1
ATOM 742 O O . GLY A 1 94 ? -5.867 -17.094 -5.477 1 70.81 94 GLY A O 1
ATOM 743 N N . PHE A 1 95 ? -7.262 -18.453 -4.262 1 68.06 95 PHE A N 1
ATOM 744 C CA . PHE A 1 95 ? -6.266 -19.5 -4.086 1 68.06 95 PHE A CA 1
ATOM 745 C C . PHE A 1 95 ? -6.531 -20.656 -5.035 1 68.06 95 PHE A C 1
ATOM 747 O O . PHE A 1 95 ? -7.684 -21.047 -5.242 1 68.06 95 PHE A O 1
ATOM 754 N N . HIS A 1 96 ? -5.578 -20.922 -5.902 1 70.69 96 HIS A N 1
ATOM 755 C CA . HIS A 1 96 ? -5.691 -22.125 -6.715 1 70.69 96 HIS A CA 1
ATOM 756 C C . HIS A 1 96 ? -4.543 -23.078 -6.434 1 70.69 96 HIS A C 1
ATOM 758 O O . HIS A 1 96 ? -3.412 -22.656 -6.191 1 70.69 96 HIS A O 1
ATOM 764 N N . SER A 1 97 ? -4.887 -24.328 -6.047 1 65.5 97 SER A N 1
ATOM 765 C CA . SER A 1 97 ? -3.887 -25.375 -5.863 1 65.5 97 SER A CA 1
ATOM 766 C C . SER A 1 97 ? -3.361 -25.875 -7.207 1 65.5 97 SER A C 1
ATOM 768 O O . SER A 1 97 ? -4.137 -26.094 -8.141 1 65.5 97 SER A O 1
ATOM 770 N N . ASP A 1 98 ? -2.111 -25.547 -7.531 1 59.59 98 ASP A N 1
ATOM 771 C CA . ASP A 1 98 ? -1.519 -26.109 -8.742 1 59.59 98 ASP A CA 1
ATOM 772 C C . ASP A 1 9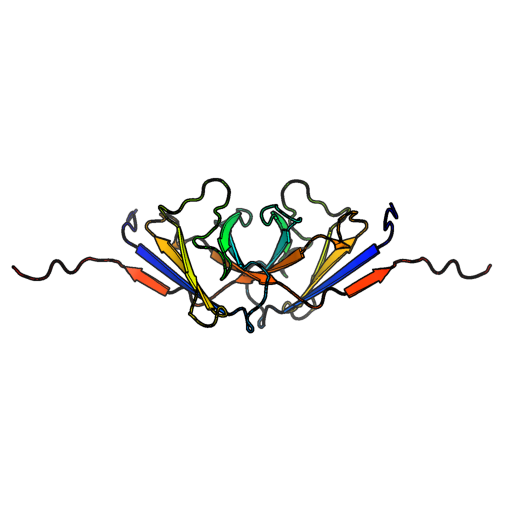8 ? -1.439 -27.625 -8.656 1 59.59 98 ASP A C 1
ATOM 774 O O . ASP A 1 98 ? -0.553 -28.172 -7.996 1 59.59 98 ASP A O 1
ATOM 778 N N . THR A 1 99 ? -2.256 -28.375 -8.102 1 54.03 99 THR A N 1
ATOM 779 C CA . THR A 1 99 ? -2.156 -29.828 -8.289 1 54.03 99 THR A CA 1
ATOM 780 C C . THR A 1 99 ? -1.949 -30.156 -9.766 1 54.03 99 THR A C 1
ATOM 782 O O . THR A 1 99 ? -2.785 -29.828 -10.609 1 54.03 99 THR A O 1
ATOM 785 N N . GLN A 1 100 ? -0.805 -30.266 -10.422 1 45.91 100 GLN A N 1
ATOM 786 C CA . GLN A 1 100 ? -0.578 -31 -11.664 1 45.91 100 GLN A CA 1
ATOM 787 C C . GLN A 1 100 ? -1.584 -32.156 -11.812 1 45.91 100 GLN A C 1
ATOM 789 O O . GLN A 1 100 ? -1.951 -32.781 -10.836 1 45.91 100 GLN A O 1
ATOM 794 N N . LEU A 1 101 ? -2.424 -32.094 -12.977 1 41.5 101 LEU A N 1
ATOM 795 C CA . LEU A 1 101 ? -2.943 -33.156 -13.82 1 41.5 101 LEU A CA 1
ATOM 796 C C . LEU A 1 101 ? -1.961 -34.344 -13.891 1 41.5 101 LEU A C 1
ATOM 798 O O . LEU A 1 101 ? -0.921 -34.219 -14.547 1 41.5 101 LEU A O 1
ATOM 802 N N . GLY A 1 102 ? -1.287 -34.906 -12.953 1 39.53 102 GLY A N 1
ATOM 803 C CA . GLY A 1 102 ? -0.95 -36.281 -13.328 1 39.53 102 GLY A CA 1
ATOM 804 C C . GLY A 1 102 ? -2.064 -37 -14.07 1 39.53 102 GLY A C 1
ATOM 805 O O . GLY A 1 102 ? -3.02 -37.469 -13.453 1 39.53 102 GLY A O 1
ATOM 806 N N . LYS A 1 103 ? -2.645 -36.438 -15.195 1 37.34 103 LYS A N 1
ATOM 807 C CA . LYS A 1 103 ? -3.262 -37.375 -16.109 1 37.34 103 LYS A CA 1
ATOM 808 C C . LYS A 1 103 ? -2.395 -38.625 -16.266 1 37.34 103 LYS A C 1
ATOM 810 O O . LYS A 1 103 ? -1.168 -38.562 -16.156 1 37.34 103 LYS A O 1
ATOM 815 N N . LYS A 1 104 ? -3.039 -39.875 -16.406 1 37.84 104 LYS A N 1
ATOM 816 C CA . LYS A 1 104 ? -3 -41.25 -16.891 1 37.84 104 LYS A CA 1
ATOM 817 C C . LYS A 1 104 ? -2.121 -41.375 -18.141 1 37.84 104 LYS A C 1
ATOM 819 O O . LYS A 1 104 ? -2.318 -40.656 -19.109 1 37.84 104 LYS A O 1
ATOM 824 N N . HIS A 1 105 ? -0.788 -41.688 -18.031 1 27.28 105 HIS A N 1
ATOM 825 C CA . HIS A 1 105 ? -0.488 -42.625 -19.109 1 27.28 105 HIS A CA 1
ATOM 826 C C . HIS A 1 105 ? -1.477 -43.781 -19.125 1 27.28 105 HIS A C 1
ATOM 828 O O . HIS A 1 105 ? -1.91 -44.25 -18.078 1 27.28 105 HIS A O 1
ATOM 834 N N . MET B 1 1 ? 2.281 -30.344 9.961 1 27.02 1 MET B N 1
ATOM 835 C CA . MET B 1 1 ? 2.002 -28.984 9.508 1 27.02 1 MET B CA 1
ATOM 836 C C . MET B 1 1 ? 2.006 -28.906 7.988 1 27.02 1 MET B C 1
ATOM 838 O O . MET B 1 1 ? 2.955 -29.359 7.344 1 27.02 1 MET B O 1
ATOM 842 N N . SER B 1 2 ? 0.83 -29.031 7.363 1 35.41 2 SER B N 1
ATOM 843 C CA . SER B 1 2 ? 0.704 -29.219 5.922 1 35.41 2 SER B CA 1
ATOM 844 C C . SER B 1 2 ? 1.48 -28.156 5.156 1 35.41 2 SER B C 1
ATOM 846 O O . SER B 1 2 ? 1.266 -26.969 5.355 1 35.41 2 SER B O 1
ATOM 848 N N . VAL B 1 3 ? 2.664 -28.234 4.988 1 40.75 3 VAL B N 1
ATOM 849 C CA . VAL B 1 3 ? 3.496 -27.406 4.125 1 40.75 3 VAL B CA 1
ATOM 850 C C . VAL B 1 3 ? 2.742 -27.078 2.836 1 40.75 3 VAL B C 1
ATOM 852 O O . VAL B 1 3 ? 2.412 -27.984 2.061 1 40.75 3 VAL B O 1
ATOM 855 N N . ASN B 1 4 ? 1.649 -26.344 2.76 1 48.66 4 ASN B N 1
ATOM 856 C CA . ASN B 1 4 ? 0.84 -26.062 1.576 1 48.66 4 ASN B CA 1
ATOM 857 C C . ASN B 1 4 ? 1.709 -25.719 0.369 1 48.66 4 ASN B C 1
ATOM 859 O O . ASN B 1 4 ? 2.064 -24.562 0.163 1 48.66 4 ASN B O 1
ATOM 863 N N . ARG B 1 5 ? 2.654 -26.547 0.03 1 55.84 5 ARG B N 1
ATOM 864 C CA . ARG B 1 5 ? 3.447 -26.578 -1.195 1 55.84 5 ARG B CA 1
ATOM 865 C C . ARG B 1 5 ? 2.549 -26.625 -2.428 1 55.84 5 ARG B C 1
ATOM 867 O O . ARG B 1 5 ? 1.502 -27.281 -2.414 1 55.84 5 ARG B O 1
ATOM 874 N N . GLY B 1 6 ? 2.617 -25.844 -3.303 1 73.81 6 GLY B N 1
ATOM 875 C CA . GLY B 1 6 ? 1.958 -25.859 -4.598 1 73.81 6 GLY B CA 1
ATOM 876 C C . GLY B 1 6 ? 0.774 -24.922 -4.684 1 73.81 6 GLY B C 1
ATOM 877 O O . GLY B 1 6 ? -0.134 -25.125 -5.492 1 73.81 6 GLY B O 1
ATOM 878 N N . GLN B 1 7 ? 0.732 -24.109 -3.637 1 81 7 GLN B N 1
ATOM 879 C CA . GLN B 1 7 ? -0.411 -23.203 -3.689 1 81 7 GLN B CA 1
ATOM 880 C C . GLN B 1 7 ? -0.051 -21.906 -4.406 1 81 7 GLN B C 1
ATOM 882 O O . GLN B 1 7 ? 1.093 -21.453 -4.34 1 81 7 GLN B O 1
ATOM 887 N N . THR B 1 8 ? -0.946 -21.484 -5.242 1 87.81 8 THR B N 1
ATOM 888 C CA . THR B 1 8 ? -0.838 -20.203 -5.941 1 87.81 8 THR B CA 1
ATOM 889 C C . THR B 1 8 ? -2.021 -19.297 -5.605 1 87.81 8 THR B C 1
ATOM 891 O O . THR B 1 8 ? -3.162 -19.766 -5.543 1 87.81 8 THR B O 1
ATOM 894 N N . ALA B 1 9 ? -1.723 -18.109 -5.309 1 86.75 9 ALA B N 1
ATOM 895 C CA . ALA B 1 9 ? -2.785 -17.141 -5.047 1 86.75 9 ALA B CA 1
ATOM 896 C C . ALA B 1 9 ? -2.672 -15.93 -5.98 1 86.75 9 ALA B C 1
ATOM 898 O O . ALA B 1 9 ? -1.566 -15.516 -6.34 1 86.75 9 ALA B O 1
ATOM 899 N N . THR B 1 10 ? -3.885 -15.414 -6.434 1 89.94 10 THR B N 1
ATOM 900 C CA . THR B 1 10 ? -3.953 -14.242 -7.305 1 89.94 10 THR B CA 1
ATOM 901 C C . THR B 1 10 ? -5.121 -13.344 -6.91 1 89.94 10 THR B C 1
ATOM 903 O O . THR B 1 10 ? -6.074 -13.797 -6.277 1 89.94 10 THR B O 1
ATOM 906 N N . PHE B 1 11 ? -5.027 -12.117 -7.184 1 89.44 11 PHE B N 1
ATOM 907 C CA . PHE B 1 11 ? -6.121 -11.164 -7.086 1 89.44 11 PHE B CA 1
ATOM 908 C C . PHE B 1 11 ? -5.934 -10.023 -8.078 1 89.44 11 PHE B C 1
ATOM 910 O O . PHE B 1 11 ? -4.879 -9.914 -8.719 1 89.44 11 PHE B O 1
ATOM 917 N N . ASN B 1 12 ? -6.957 -9.32 -8.305 1 89.25 12 ASN B N 1
ATOM 918 C CA . ASN B 1 12 ? -6.898 -8.242 -9.281 1 89.25 12 ASN B CA 1
ATOM 919 C C . ASN B 1 12 ? -6.879 -6.875 -8.602 1 89.25 12 ASN B C 1
ATOM 921 O O . ASN B 1 12 ? -7.668 -6.617 -7.695 1 89.25 12 ASN B O 1
ATOM 925 N N . CYS B 1 13 ? -5.965 -6.16 -9 1 90.94 13 CYS B N 1
ATOM 926 C CA . CYS B 1 13 ? -5.895 -4.762 -8.602 1 90.94 13 CYS B CA 1
ATOM 927 C C . CYS B 1 13 ? -6.203 -3.842 -9.773 1 90.94 13 CYS B C 1
ATOM 929 O O . CYS B 1 13 ? -5.402 -3.732 -10.711 1 90.94 13 CYS B O 1
ATOM 931 N N . ASP B 1 14 ? -7.453 -3.223 -9.703 1 88.62 14 ASP B N 1
ATOM 932 C CA . ASP B 1 14 ? -7.902 -2.299 -10.742 1 88.62 14 ASP B CA 1
ATOM 933 C C . ASP B 1 14 ? -7.539 -0.859 -10.391 1 88.62 14 ASP B C 1
ATOM 935 O O . ASP B 1 14 ? -8.008 -0.322 -9.383 1 88.62 14 ASP B O 1
ATOM 939 N N . VAL B 1 15 ? -6.664 -0.179 -11.266 1 88.62 15 VAL B N 1
ATOM 940 C CA . VAL B 1 15 ? -6.234 1.186 -10.984 1 88.62 15 VAL B CA 1
ATOM 941 C C . VAL B 1 15 ? -7.195 2.178 -11.641 1 88.62 15 VAL B C 1
ATOM 943 O O . VAL B 1 15 ? -7.02 3.393 -11.516 1 88.62 15 VAL B O 1
ATOM 946 N N . GLY B 1 16 ? -8.25 1.679 -12.266 1 87.81 16 GLY B N 1
ATOM 947 C CA . GLY B 1 16 ? -9.273 2.504 -12.875 1 87.81 16 GLY B CA 1
ATOM 948 C C . GLY B 1 16 ? -8.914 2.977 -14.273 1 87.81 16 GLY B C 1
ATOM 949 O O . GLY B 1 16 ? -9.531 2.561 -15.25 1 87.81 16 GLY B O 1
ATOM 950 N N . VAL B 1 17 ? -7.953 3.861 -14.398 1 89.31 17 VAL B N 1
ATOM 951 C CA . VAL B 1 17 ? -7.477 4.379 -15.672 1 89.31 17 VAL B CA 1
ATOM 952 C C . VAL B 1 17 ? -5.977 4.117 -15.812 1 89.31 17 VAL B C 1
ATOM 954 O O . VAL B 1 17 ? -5.254 4.086 -14.812 1 89.31 17 VAL B O 1
ATOM 957 N N . LYS B 1 18 ? -5.656 3.906 -17.047 1 92.56 18 LYS B N 1
ATOM 958 C CA . LYS B 1 18 ? -4.223 3.807 -17.297 1 92.56 18 LYS B CA 1
ATOM 959 C C . LYS B 1 18 ? -3.502 5.09 -16.891 1 92.56 18 LYS B C 1
ATOM 961 O O . LYS B 1 18 ? -3.912 6.188 -17.281 1 92.56 18 LYS B O 1
ATOM 966 N N . ASN B 1 19 ? -2.533 4.973 -16.047 1 90.62 19 ASN B N 1
ATOM 967 C CA . ASN B 1 19 ? -1.779 6.125 -15.562 1 90.62 19 ASN B CA 1
ATOM 968 C C . ASN B 1 19 ? -0.281 5.84 -15.531 1 90.62 19 ASN B C 1
ATOM 970 O O . ASN B 1 19 ? 0.154 4.738 -15.859 1 90.62 19 ASN B O 1
ATOM 974 N N . ASN B 1 20 ? 0.512 6.84 -15.242 1 92 20 ASN B N 1
ATOM 975 C CA . ASN B 1 20 ? 1.961 6.695 -15.328 1 92 20 ASN B CA 1
ATOM 976 C C . ASN B 1 20 ? 2.574 6.418 -13.953 1 92 20 ASN B C 1
ATOM 978 O O . ASN B 1 20 ? 3.764 6.656 -13.742 1 92 20 ASN B O 1
ATOM 982 N N . HIS B 1 21 ? 1.854 5.98 -13.039 1 93 21 HIS B N 1
ATOM 983 C CA . HIS B 1 21 ? 2.359 5.668 -11.703 1 93 21 HIS B CA 1
ATOM 984 C C . HIS B 1 21 ? 2.5 4.16 -11.508 1 93 21 HIS B C 1
ATOM 986 O O . HIS B 1 21 ? 1.876 3.375 -12.227 1 93 21 HIS B O 1
ATOM 992 N N . ILE B 1 22 ? 3.318 3.838 -10.594 1 95.38 22 ILE B N 1
ATOM 993 C CA . ILE B 1 22 ? 3.486 2.418 -10.305 1 95.38 22 ILE B CA 1
ATOM 994 C C . ILE B 1 22 ? 2.322 1.926 -9.453 1 95.38 22 ILE B C 1
ATOM 996 O O . ILE B 1 22 ? 1.602 2.729 -8.852 1 95.38 22 ILE B O 1
ATOM 1000 N N . THR B 1 23 ? 2.131 0.633 -9.508 1 95.12 23 THR B N 1
ATOM 1001 C CA . THR B 1 23 ? 1.292 -0.075 -8.547 1 95.12 23 THR B CA 1
ATOM 1002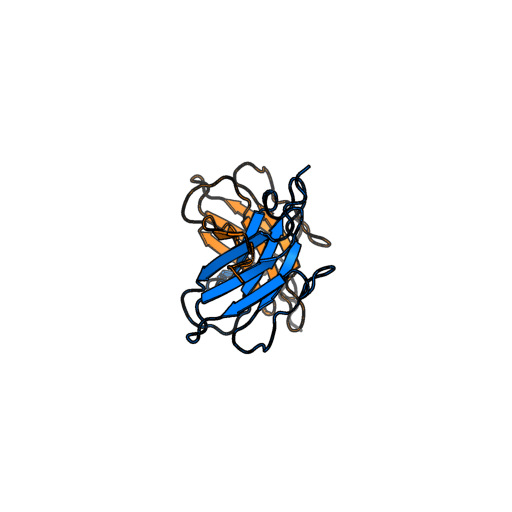 C C . THR B 1 23 ? 2.145 -0.918 -7.602 1 95.12 23 THR B C 1
ATOM 1004 O O . THR B 1 23 ? 2.973 -1.715 -8.047 1 95.12 23 THR B O 1
ATOM 1007 N N . ALA B 1 24 ? 1.962 -0.625 -6.328 1 96.75 24 ALA B N 1
ATOM 1008 C CA . ALA B 1 24 ? 2.752 -1.358 -5.344 1 96.75 24 ALA B CA 1
ATOM 1009 C C . ALA B 1 24 ? 1.912 -2.43 -4.656 1 96.75 24 ALA B C 1
ATOM 1011 O O . ALA B 1 24 ? 0.72 -2.23 -4.41 1 96.75 24 ALA B O 1
ATOM 1012 N N . PHE B 1 25 ? 2.615 -3.537 -4.348 1 96.06 25 PHE B N 1
ATOM 1013 C CA . PHE B 1 25 ? 1.987 -4.66 -3.66 1 96.06 25 PHE B CA 1
ATOM 1014 C C . PHE B 1 25 ? 2.715 -4.969 -2.357 1 96.06 25 PHE B C 1
ATOM 1016 O O . PHE B 1 25 ? 3.945 -5.059 -2.334 1 96.06 25 PHE B O 1
ATOM 1023 N N . LEU B 1 26 ? 1.849 -5.094 -1.358 1 96.19 26 LEU B N 1
ATOM 1024 C CA . LEU B 1 26 ? 2.41 -5.301 -0.029 1 96.19 26 LEU B CA 1
ATOM 1025 C C . LEU B 1 26 ? 1.891 -6.598 0.583 1 96.19 26 LEU B C 1
ATOM 1027 O O . LEU B 1 26 ? 0.81 -7.07 0.221 1 96.19 26 LEU B O 1
ATOM 1031 N N . LEU B 1 27 ? 2.68 -7.145 1.425 1 94.31 27 LEU B N 1
ATOM 1032 C CA . LEU B 1 27 ? 2.23 -8.25 2.262 1 94.31 27 LEU B CA 1
ATOM 1033 C C . LEU B 1 27 ? 2.432 -7.934 3.738 1 94.31 27 LEU B C 1
ATOM 1035 O O . LEU B 1 27 ? 3.342 -7.184 4.098 1 94.31 27 LEU B O 1
ATOM 1039 N N . GLN B 1 28 ? 1.475 -8.406 4.516 1 93.75 28 GLN B N 1
AT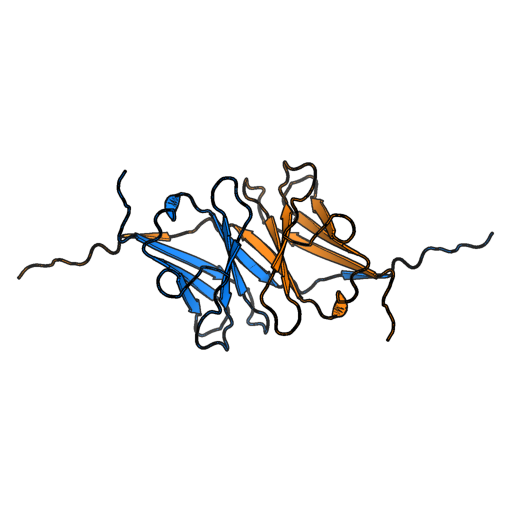OM 1040 C CA . GLN B 1 28 ? 1.57 -8.242 5.965 1 93.75 28 GLN B CA 1
ATOM 1041 C C . GLN B 1 28 ? 1.366 -9.57 6.684 1 93.75 28 GLN B C 1
ATOM 1043 O O . GLN B 1 28 ? 0.285 -10.164 6.621 1 93.75 28 GLN B O 1
ATOM 1048 N N . SER B 1 29 ? 2.5 -10.008 7.32 1 92.75 29 SER B N 1
ATOM 1049 C CA . SER B 1 29 ? 2.365 -11.172 8.195 1 92.75 29 SER B CA 1
ATOM 1050 C C . SER B 1 29 ? 1.718 -10.789 9.523 1 92.75 29 SER B C 1
ATOM 1052 O O . SER B 1 29 ? 1.832 -9.648 9.969 1 92.75 29 SER B O 1
ATOM 1054 N N . PRO B 1 30 ? 1.045 -11.781 10.156 1 92.38 30 PRO B N 1
ATOM 1055 C CA . PRO B 1 30 ? 0.417 -11.477 11.438 1 92.38 30 PRO B CA 1
ATOM 1056 C C . PRO B 1 30 ? 1.393 -10.867 12.445 1 92.38 30 PRO B C 1
ATOM 1058 O O . PRO B 1 30 ? 2.475 -11.414 12.672 1 92.38 30 PRO B O 1
ATOM 1061 N N . GLY B 1 31 ? 0.995 -9.664 12.938 1 92.12 31 GLY B N 1
ATOM 1062 C CA . GLY B 1 31 ? 1.79 -9.023 13.969 1 92.12 31 GLY B CA 1
ATOM 1063 C C . GLY B 1 31 ? 2.939 -8.203 13.414 1 92.12 31 GLY B C 1
ATOM 1064 O O . GLY B 1 31 ? 3.705 -7.602 14.172 1 92.12 31 GLY B O 1
ATOM 1065 N N . LYS B 1 32 ? 3.105 -8.148 12.125 1 94.62 32 LYS B N 1
ATOM 1066 C CA . LYS B 1 32 ? 4.223 -7.434 11.508 1 94.62 32 LYS B CA 1
ATOM 1067 C C . LYS B 1 32 ? 3.727 -6.258 10.672 1 94.62 32 LYS B C 1
ATOM 1069 O O . LYS B 1 32 ? 2.527 -6.133 10.414 1 94.62 32 LYS B O 1
ATOM 1074 N N . SER B 1 33 ? 4.645 -5.398 10.391 1 95.38 33 SER B N 1
ATOM 1075 C CA . SER B 1 33 ? 4.324 -4.277 9.516 1 95.38 33 SER B CA 1
ATOM 1076 C C . SER B 1 33 ? 4.238 -4.723 8.062 1 95.38 33 SER B C 1
ATOM 1078 O O . SER B 1 33 ? 4.883 -5.695 7.664 1 95.38 33 SER B O 1
ATOM 1080 N N . PRO B 1 34 ? 3.43 -3.984 7.238 1 96.06 34 PRO B N 1
ATOM 1081 C CA . PRO B 1 34 ? 3.414 -4.277 5.805 1 96.06 34 PRO B CA 1
ATOM 1082 C C . PRO B 1 34 ? 4.785 -4.125 5.156 1 96.06 34 PRO B C 1
ATOM 1084 O O . PRO B 1 34 ? 5.543 -3.219 5.512 1 96.06 34 PRO B O 1
ATOM 1087 N N . GLN B 1 35 ? 5.02 -5.047 4.25 1 95.94 35 GLN B N 1
ATOM 1088 C CA . GLN B 1 35 ? 6.281 -5.031 3.52 1 95.94 35 GLN B CA 1
ATOM 1089 C C . GLN B 1 35 ? 6.043 -4.973 2.014 1 95.94 35 GLN B C 1
ATOM 1091 O O . GLN B 1 35 ? 5.121 -5.605 1.5 1 95.94 35 GLN B O 1
ATOM 1096 N N . LEU B 1 36 ? 6.977 -4.297 1.359 1 97.25 36 LEU B N 1
ATOM 1097 C CA . LEU B 1 36 ? 6.898 -4.234 -0.096 1 97.25 36 LEU B CA 1
ATOM 1098 C C . LEU B 1 36 ? 7.27 -5.574 -0.72 1 97.25 36 LEU B C 1
ATOM 1100 O O . LEU B 1 36 ? 8.383 -6.062 -0.538 1 97.25 36 LEU B O 1
ATOM 1104 N N . ILE B 1 37 ? 6.359 -6.203 -1.44 1 96.56 37 ILE B N 1
ATOM 1105 C CA . ILE B 1 37 ? 6.688 -7.387 -2.229 1 96.56 37 ILE B CA 1
ATOM 1106 C C . ILE B 1 37 ? 7.406 -6.969 -3.51 1 96.56 37 ILE B C 1
ATOM 1108 O O . ILE B 1 37 ? 8.578 -7.301 -3.705 1 96.56 37 ILE B O 1
ATOM 1112 N N . PHE B 1 38 ? 6.672 -6.23 -4.305 1 97.62 38 PHE B N 1
ATOM 1113 C CA . PHE B 1 38 ? 7.164 -5.684 -5.566 1 97.62 38 PHE B CA 1
ATOM 1114 C C . PHE B 1 38 ? 6.293 -4.52 -6.027 1 97.62 38 PHE B C 1
ATOM 1116 O O . PHE B 1 38 ? 5.242 -4.254 -5.441 1 97.62 38 PHE B O 1
ATOM 1123 N N . TYR B 1 39 ? 6.734 -3.775 -6.836 1 97.25 39 TYR B N 1
ATOM 1124 C CA . TYR B 1 39 ? 5.926 -2.812 -7.57 1 97.25 39 TYR B CA 1
ATOM 1125 C C . TYR B 1 39 ? 6.074 -3.004 -9.07 1 97.25 39 TYR B C 1
ATOM 1127 O O . TYR B 1 39 ? 7.09 -3.527 -9.539 1 97.25 39 TYR B O 1
ATOM 1135 N N . HIS B 1 40 ? 4.98 -2.695 -9.766 1 97 40 HIS B N 1
ATOM 1136 C CA . HIS B 1 40 ? 4.91 -2.947 -11.203 1 97 40 HIS B CA 1
ATOM 1137 C C . HIS B 1 40 ? 4.324 -1.751 -11.945 1 97 40 HIS B C 1
ATOM 1139 O O . HIS B 1 40 ? 3.789 -0.831 -11.32 1 97 40 HIS B O 1
ATOM 1145 N N . HIS B 1 41 ? 4.586 -1.691 -13.156 1 96.5 41 HIS B N 1
ATOM 1146 C CA . HIS B 1 41 ? 4.148 -0.662 -14.094 1 96.5 41 HIS B CA 1
ATOM 1147 C C . HIS B 1 41 ? 3.947 -1.237 -15.484 1 96.5 41 HIS B C 1
ATOM 1149 O O . HIS B 1 41 ? 4.672 -2.145 -15.898 1 96.5 41 HIS B O 1
ATOM 1155 N N . HIS B 1 42 ? 3.008 -0.686 -16.172 1 96.19 42 HIS B N 1
ATOM 1156 C CA . HIS B 1 42 ? 2.658 -1.264 -17.453 1 96.19 42 HIS B CA 1
ATOM 1157 C C . HIS B 1 42 ? 3.811 -1.14 -18.453 1 96.19 42 HIS B C 1
ATOM 1159 O O . HIS B 1 42 ? 3.869 -1.879 -19.438 1 96.19 42 HIS B O 1
ATOM 1165 N N . SER B 1 43 ? 4.699 -0.246 -18.234 1 96 43 SER B N 1
ATOM 1166 C CA . SER B 1 43 ? 5.836 -0.091 -19.141 1 96 43 SER B CA 1
ATOM 1167 C C . SER B 1 43 ? 7 -0.984 -18.719 1 96 43 SER B C 1
ATOM 1169 O O . SER B 1 43 ? 8.008 -1.07 -19.422 1 96 43 SER B O 1
ATOM 1171 N N . TYR B 1 44 ? 7.004 -1.611 -17.547 1 96.5 44 TYR B N 1
ATOM 1172 C CA . TYR B 1 44 ? 8.07 -2.484 -17.078 1 96.5 44 TYR B CA 1
ATOM 1173 C C . TYR B 1 44 ? 7.98 -3.859 -17.719 1 96.5 44 TYR B C 1
ATOM 1175 O O . TYR B 1 44 ? 6.887 -4.379 -17.938 1 96.5 44 TYR B O 1
ATOM 1183 N N . THR B 1 45 ? 9.047 -4.535 -17.984 1 95.19 45 THR B N 1
ATOM 1184 C CA . THR B 1 45 ? 9.062 -5.895 -18.516 1 95.19 45 THR B CA 1
ATOM 1185 C C . THR B 1 45 ? 8.82 -6.914 -17.406 1 95.19 45 THR B C 1
ATOM 1187 O O . THR B 1 45 ? 8.383 -8.039 -17.672 1 95.19 45 THR B O 1
ATOM 1190 N N . GLU B 1 46 ? 9.156 -6.504 -16.234 1 96.94 46 GLU B N 1
ATOM 1191 C CA . GLU B 1 46 ? 8.969 -7.332 -15.047 1 96.94 46 GLU B CA 1
ATOM 1192 C C . GLU B 1 46 ? 8.812 -6.477 -13.789 1 96.94 46 GLU B C 1
ATOM 1194 O O . GLU B 1 46 ? 9.203 -5.309 -13.781 1 96.94 46 GLU B O 1
ATOM 1199 N N . PRO B 1 47 ? 8.234 -7.043 -12.719 1 97.5 47 PRO B N 1
ATOM 1200 C CA . PRO B 1 47 ? 8.148 -6.293 -11.469 1 97.5 47 PRO B CA 1
ATOM 1201 C C . PRO B 1 47 ? 9.516 -5.977 -10.875 1 97.5 47 PRO B C 1
ATOM 1203 O O . PRO B 1 47 ? 10.5 -6.66 -11.18 1 97.5 47 PRO B O 1
ATOM 1206 N N . LYS B 1 48 ? 9.555 -4.879 -10.117 1 97.81 48 LYS B N 1
ATOM 1207 C CA . LYS B 1 48 ? 10.703 -4.594 -9.258 1 97.81 48 LYS B CA 1
ATOM 1208 C C . LYS B 1 48 ? 10.438 -5.047 -7.828 1 97.81 48 LYS B C 1
ATOM 1210 O O . LYS B 1 48 ? 9.477 -4.613 -7.199 1 97.81 48 LYS B O 1
ATOM 1215 N N . TYR B 1 49 ? 11.352 -5.871 -7.293 1 97.81 49 TYR B N 1
ATOM 1216 C CA . TYR B 1 49 ? 11.086 -6.59 -6.055 1 97.81 49 TYR B CA 1
ATOM 1217 C C . TYR B 1 49 ? 11.641 -5.84 -4.852 1 97.81 49 TYR B C 1
ATOM 1219 O O . TYR B 1 49 ? 12.68 -5.18 -4.953 1 97.81 49 TYR B O 1
ATOM 1227 N N . GLY B 1 50 ? 10.859 -5.988 -3.715 1 96.62 50 GLY B N 1
ATOM 1228 C CA . GLY B 1 50 ? 11.328 -5.438 -2.455 1 96.62 50 GLY B CA 1
ATOM 1229 C C . GLY B 1 50 ? 12.414 -6.277 -1.805 1 96.62 50 GLY B C 1
ATOM 1230 O O . GLY B 1 50 ? 12.797 -7.32 -2.334 1 96.62 50 GLY B O 1
ATOM 1231 N N . PRO B 1 51 ? 12.867 -5.715 -0.666 1 94.38 51 PRO B N 1
ATOM 1232 C CA . PRO B 1 51 ? 13.922 -6.457 0.03 1 94.38 51 PRO B CA 1
ATOM 1233 C C . PRO B 1 51 ? 13.5 -7.883 0.383 1 94.38 51 PRO B C 1
ATOM 1235 O O . PRO B 1 51 ? 12.445 -8.086 0.99 1 94.38 51 PRO B O 1
ATOM 1238 N N . GLY B 1 52 ? 14.32 -8.875 0.019 1 93.19 52 GLY B N 1
ATOM 1239 C CA . GLY B 1 52 ? 14.086 -10.266 0.384 1 93.19 52 GLY B CA 1
ATOM 1240 C C . GLY B 1 52 ? 13.062 -10.953 -0.502 1 93.19 52 GLY B C 1
ATOM 1241 O O . GLY B 1 52 ? 12.711 -12.109 -0.267 1 93.19 52 GLY B O 1
ATOM 1242 N N . MET B 1 53 ? 12.555 -10.219 -1.454 1 95.5 53 MET B N 1
ATOM 1243 C CA . MET B 1 53 ? 11.547 -10.773 -2.355 1 95.5 53 MET B CA 1
ATOM 1244 C C . MET B 1 53 ? 12.148 -11.07 -3.725 1 95.5 53 MET B C 1
ATOM 1246 O O . MET B 1 53 ? 13.133 -10.445 -4.125 1 95.5 53 MET B O 1
ATOM 1250 N N . SER B 1 54 ? 11.508 -12.094 -4.422 1 95.31 54 SER B N 1
ATOM 1251 C CA . SER B 1 54 ? 12.047 -12.414 -5.738 1 95.31 54 SER B CA 1
ATOM 1252 C C . SER B 1 54 ? 10.984 -13.039 -6.633 1 95.31 54 SER B C 1
ATOM 1254 O O . SER B 1 54 ? 9.891 -13.383 -6.168 1 95.31 54 SER B O 1
ATOM 1256 N N . SER B 1 55 ? 11.438 -13.227 -7.844 1 95.56 55 SER B N 1
ATOM 1257 C CA . SER B 1 55 ? 10.547 -13.773 -8.852 1 95.56 55 SER B CA 1
ATOM 1258 C C . SER B 1 55 ? 10.289 -15.258 -8.617 1 95.56 55 SER B C 1
ATOM 1260 O O . SER B 1 55 ? 9.438 -15.859 -9.281 1 95.56 55 SER B O 1
ATOM 1262 N N . VAL B 1 56 ? 11.008 -15.828 -7.695 1 93.69 56 VAL B N 1
ATOM 1263 C CA . VAL B 1 56 ? 10.797 -17.234 -7.395 1 93.69 56 VAL B CA 1
ATOM 1264 C C . VAL B 1 56 ? 9.391 -17.438 -6.832 1 93.69 56 VAL B C 1
ATOM 1266 O O . VAL B 1 56 ? 8.727 -18.438 -7.152 1 93.69 56 VAL B O 1
ATOM 1269 N N . HIS B 1 57 ? 8.945 -16.453 -6.051 1 94.31 57 HIS B N 1
ATOM 1270 C CA . HIS B 1 57 ? 7.684 -16.641 -5.344 1 94.31 57 HIS B CA 1
ATOM 1271 C C . HIS B 1 57 ? 6.629 -15.641 -5.801 1 94.31 57 HIS B C 1
ATOM 1273 O O . HIS B 1 57 ? 5.438 -15.836 -5.551 1 94.31 57 HIS B O 1
ATOM 1279 N N . PHE B 1 58 ? 7.137 -14.602 -6.422 1 95.25 58 PHE B N 1
ATOM 1280 C CA . PHE B 1 58 ? 6.188 -13.531 -6.711 1 95.25 58 PHE B CA 1
ATOM 1281 C C . PHE B 1 58 ? 6.258 -13.133 -8.18 1 95.25 58 PHE B C 1
ATOM 1283 O O . PHE B 1 58 ? 7.324 -13.195 -8.797 1 95.25 58 PHE B O 1
ATOM 1290 N N . GLY B 1 59 ? 5.102 -12.711 -8.688 1 96.06 59 GLY B N 1
ATOM 1291 C CA . GLY B 1 59 ? 4.992 -12.18 -10.039 1 96.06 59 GLY B CA 1
ATOM 1292 C C . GLY B 1 59 ? 3.779 -11.289 -10.234 1 96.06 59 GLY B C 1
ATOM 1293 O O . GLY B 1 59 ? 3.047 -11.008 -9.289 1 96.06 59 GLY B O 1
ATOM 1294 N N . SER B 1 60 ? 3.701 -10.773 -11.445 1 96.25 60 SER B N 1
ATOM 1295 C CA . SER B 1 60 ? 2.545 -9.938 -11.758 1 96.25 60 SER B CA 1
ATOM 1296 C C . SER B 1 60 ? 2.326 -9.844 -13.266 1 96.25 60 SER B C 1
ATOM 1298 O O . SER B 1 60 ? 3.285 -9.719 -14.031 1 96.25 60 SER B O 1
ATOM 1300 N N . SER B 1 61 ? 1.101 -9.961 -13.625 1 95.75 61 SER B N 1
ATOM 1301 C CA . SER B 1 61 ? 0.712 -9.656 -15 1 95.75 61 SER B CA 1
ATOM 1302 C C . SER B 1 61 ? -0.183 -8.43 -15.062 1 95.75 61 SER B C 1
ATOM 1304 O O . SER B 1 61 ? -0.779 -8.031 -14.062 1 95.75 61 SER B O 1
ATOM 1306 N N . ILE B 1 62 ? -0.199 -7.82 -16.219 1 96.44 62 ILE B N 1
ATOM 1307 C CA . ILE B 1 62 ? -1.021 -6.645 -16.469 1 96.44 62 ILE B CA 1
ATOM 1308 C C . ILE B 1 62 ? -1.845 -6.859 -17.734 1 96.44 62 ILE B C 1
ATOM 1310 O O . ILE B 1 62 ? -1.339 -7.387 -18.734 1 96.44 62 ILE B O 1
ATOM 1314 N N . ASN B 1 63 ? -3.09 -6.504 -17.609 1 96.5 63 ASN B N 1
ATOM 1315 C CA . ASN B 1 63 ? -3.902 -6.656 -18.812 1 96.5 63 ASN B CA 1
ATOM 1316 C C . ASN B 1 63 ? -3.441 -5.719 -19.922 1 96.5 63 ASN B C 1
ATOM 1318 O O . ASN B 1 63 ? -2.684 -4.777 -19.672 1 96.5 63 ASN B O 1
A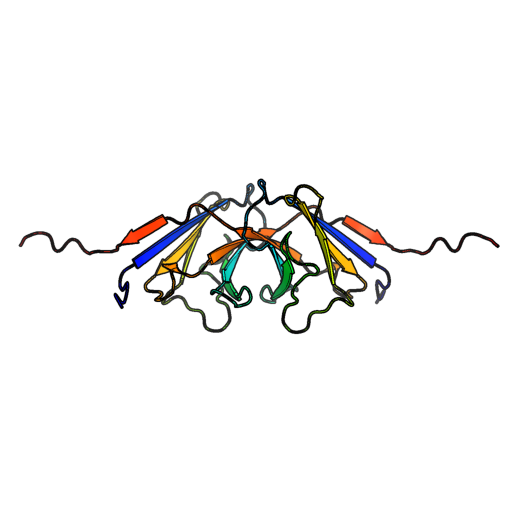TOM 1322 N N . SER B 1 64 ? -3.896 -5.977 -21.078 1 95.69 64 SER B N 1
ATOM 1323 C CA . SER B 1 64 ? -3.426 -5.23 -22.25 1 95.69 64 SER B CA 1
ATOM 1324 C C . SER B 1 64 ? -3.771 -3.75 -22.125 1 95.69 64 SER B C 1
ATOM 1326 O O . SER B 1 64 ? -3.051 -2.895 -22.641 1 95.69 64 SER B O 1
ATOM 1328 N N . ALA B 1 65 ? -4.84 -3.344 -21.438 1 96.19 65 ALA B N 1
ATOM 1329 C CA . ALA B 1 65 ? -5.285 -1.963 -21.266 1 96.19 65 ALA B CA 1
ATOM 1330 C C . ALA B 1 65 ? -4.418 -1.229 -20.25 1 96.19 65 ALA B C 1
ATOM 1332 O O . ALA B 1 65 ? -4.465 -0.001 -20.156 1 96.19 65 ALA B O 1
ATOM 1333 N N . GLY B 1 66 ? -3.654 -1.942 -19.453 1 95.06 66 GLY B N 1
ATOM 1334 C CA . GLY B 1 66 ? -2.777 -1.335 -18.469 1 95.06 66 GLY B CA 1
ATOM 1335 C C . GLY B 1 66 ? -3.514 -0.86 -17.234 1 95.06 66 GLY B C 1
ATOM 1336 O O . GLY B 1 66 ? -3.023 0.009 -16.516 1 95.06 66 GLY B O 1
ATOM 1337 N N . THR B 1 67 ? -4.727 -1.441 -17 1 93.62 67 THR B N 1
ATOM 1338 C CA . THR B 1 67 ? -5.555 -0.927 -15.922 1 93.62 67 THR B CA 1
ATOM 1339 C C . THR B 1 67 ? -5.68 -1.956 -14.797 1 93.62 67 THR B C 1
ATOM 1341 O O . THR B 1 67 ? -5.996 -1.605 -13.656 1 93.62 67 THR B O 1
ATOM 1344 N N . GLU B 1 68 ? -5.477 -3.24 -15.117 1 93.75 68 GLU B N 1
ATOM 1345 C CA . GLU B 1 68 ? -5.633 -4.309 -14.133 1 93.75 68 GLU B CA 1
ATOM 1346 C C . GLU B 1 68 ? -4.316 -5.035 -13.898 1 93.75 68 GLU B C 1
ATOM 1348 O O . GLU B 1 68 ? -3.713 -5.566 -14.836 1 93.75 68 GLU B O 1
ATOM 1353 N N . TYR B 1 69 ? -3.922 -5.016 -12.688 1 93.94 69 TYR B N 1
ATOM 1354 C CA . TYR B 1 69 ? -2.73 -5.75 -12.273 1 93.94 69 TYR B CA 1
ATOM 1355 C C . TYR B 1 69 ? -3.107 -7.008 -11.508 1 93.94 69 TYR B C 1
ATOM 1357 O O . TYR B 1 69 ? -3.961 -6.969 -10.617 1 93.94 69 TYR B O 1
ATOM 1365 N N . GLN B 1 70 ? -2.506 -8.125 -11.891 1 94.25 70 GLN B N 1
ATOM 1366 C CA . GLN B 1 70 ? -2.779 -9.398 -11.242 1 94.25 70 GLN B CA 1
ATOM 1367 C C . GLN B 1 70 ? -1.508 -10 -10.648 1 94.25 70 GLN B C 1
ATOM 1369 O O . GLN B 1 70 ? -0.751 -10.68 -11.352 1 94.25 70 GLN B O 1
ATOM 1374 N N . PRO B 1 71 ? -1.265 -9.758 -9.367 1 94.25 71 PRO B N 1
ATOM 1375 C CA . PRO B 1 71 ? -0.12 -10.414 -8.719 1 94.25 71 PRO B CA 1
ATOM 1376 C C . PRO B 1 71 ? -0.32 -11.914 -8.547 1 94.25 71 PRO B C 1
ATOM 1378 O O . PRO B 1 71 ? -1.456 -12.383 -8.422 1 94.25 71 PRO B O 1
ATOM 1381 N N . VAL B 1 72 ? 0.75 -12.586 -8.617 1 93.19 72 VAL B N 1
ATOM 1382 C CA . VAL B 1 72 ? 0.78 -14.023 -8.383 1 93.19 72 VAL B CA 1
ATOM 1383 C C . VAL B 1 72 ? 1.77 -14.344 -7.266 1 93.19 72 VAL B C 1
ATOM 1385 O O . VAL B 1 72 ? 2.898 -13.852 -7.266 1 93.19 72 VAL B O 1
ATOM 1388 N N . MET B 1 73 ? 1.343 -15.062 -6.316 1 92.69 73 MET B N 1
ATOM 1389 C CA . MET B 1 73 ? 2.164 -15.57 -5.223 1 92.69 73 MET B CA 1
ATOM 1390 C C . MET B 1 73 ? 2.186 -17.094 -5.215 1 92.69 73 MET B C 1
ATOM 1392 O O . MET B 1 73 ? 1.133 -17.734 -5.16 1 92.69 73 MET B O 1
ATOM 139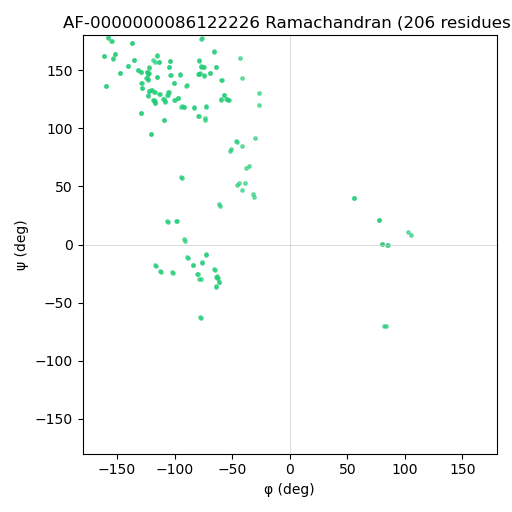6 N N . LYS B 1 74 ? 3.379 -17.609 -5.258 1 91.19 74 LYS B N 1
ATOM 1397 C CA . LYS B 1 74 ? 3.477 -19.062 -5.395 1 91.19 74 LYS B CA 1
ATOM 1398 C C . LYS B 1 74 ? 4.395 -19.656 -4.328 1 91.19 74 LYS B C 1
ATOM 1400 O O . LYS B 1 74 ? 5.438 -19.078 -4.008 1 91.19 74 LYS B O 1
ATOM 1405 N N . ASN B 1 75 ? 3.91 -20.766 -3.838 1 87.88 75 ASN B N 1
ATOM 1406 C CA . ASN B 1 75 ? 4.746 -21.594 -2.977 1 87.88 75 ASN B CA 1
ATOM 1407 C C . ASN B 1 75 ? 5.273 -20.812 -1.78 1 87.88 75 ASN B C 1
ATOM 1409 O O . ASN B 1 75 ? 6.465 -20.859 -1.474 1 87.88 75 ASN B O 1
ATOM 1413 N N . ILE B 1 76 ? 4.398 -19.953 -1.201 1 83.44 76 ILE B N 1
ATOM 1414 C CA . ILE B 1 76 ? 4.727 -19.219 0.017 1 83.44 76 ILE B CA 1
ATOM 1415 C C . ILE B 1 76 ? 4.086 -19.906 1.221 1 83.44 76 ILE B C 1
ATOM 1417 O O . ILE B 1 76 ? 2.871 -20.125 1.245 1 83.44 76 ILE B O 1
ATOM 1421 N N . TYR B 1 77 ? 4.883 -20.234 2.141 1 81.62 77 TYR B N 1
ATOM 1422 C CA . TYR B 1 77 ? 4.434 -21.016 3.289 1 81.62 77 TYR B CA 1
ATOM 1423 C C . TYR B 1 77 ? 3.408 -20.234 4.105 1 81.62 77 TYR B C 1
ATOM 1425 O O . TYR B 1 77 ? 2.484 -20.828 4.676 1 81.62 77 TYR B O 1
ATOM 1433 N N . THR B 1 78 ? 3.465 -18.953 4.074 1 82.31 78 THR B N 1
ATOM 1434 C CA . THR B 1 78 ? 2.596 -18.125 4.914 1 82.31 78 THR B CA 1
ATOM 1435 C C . THR B 1 78 ? 1.498 -17.484 4.082 1 82.31 78 THR B C 1
ATOM 1437 O O . THR B 1 78 ? 0.858 -16.516 4.527 1 82.31 78 THR B O 1
ATOM 1440 N N . MET B 1 79 ? 1.265 -18.047 2.943 1 81.38 79 MET B N 1
ATOM 1441 C CA . MET B 1 79 ? 0.342 -17.438 1.994 1 81.38 79 MET B CA 1
ATOM 1442 C C . MET B 1 79 ? -1.062 -17.344 2.582 1 81.38 79 MET B C 1
ATOM 1444 O O . MET B 1 79 ? -1.77 -16.359 2.357 1 81.38 79 MET B O 1
ATOM 1448 N N . ASP B 1 80 ? -1.358 -18.312 3.398 1 81.94 80 ASP B N 1
ATOM 1449 C CA . ASP B 1 80 ? -2.717 -18.344 3.93 1 81.94 80 ASP B CA 1
ATOM 1450 C C . ASP B 1 80 ? -2.863 -17.438 5.141 1 81.94 80 ASP B C 1
ATOM 1452 O O . ASP B 1 80 ? -3.98 -17.094 5.539 1 81.94 80 ASP B O 1
ATOM 1456 N N . THR B 1 81 ? -1.802 -17.078 5.707 1 87.81 81 THR B N 1
ATOM 1457 C CA . THR B 1 81 ? -1.867 -16.25 6.906 1 87.81 81 THR B CA 1
ATOM 1458 C C . THR B 1 81 ? -1.558 -14.797 6.582 1 87.81 81 THR B C 1
ATOM 1460 O O . THR B 1 81 ? -1.973 -13.891 7.305 1 87.81 81 THR B O 1
ATOM 1463 N N . ASP B 1 82 ? -0.832 -14.617 5.484 1 89.62 82 ASP B N 1
ATOM 1464 C CA . ASP B 1 82 ? -0.467 -13.258 5.098 1 89.62 82 ASP B CA 1
ATOM 1465 C C . ASP B 1 82 ? -1.663 -12.508 4.512 1 89.62 82 ASP B C 1
ATOM 1467 O O . ASP B 1 82 ? -2.568 -13.125 3.945 1 89.62 82 ASP B O 1
ATOM 1471 N N . THR B 1 83 ? -1.714 -11.164 4.809 1 90.81 83 THR B N 1
ATOM 1472 C CA . THR B 1 83 ? -2.656 -10.281 4.137 1 90.81 83 THR B CA 1
ATOM 1473 C C . THR B 1 83 ? -1.965 -9.5 3.02 1 90.81 83 THR B C 1
ATOM 1475 O O . THR B 1 83 ? -0.841 -9.023 3.191 1 90.81 83 THR B O 1
ATOM 1478 N N . TYR B 1 84 ? -2.691 -9.406 1.938 1 91.81 84 TYR B N 1
ATOM 1479 C CA . TYR B 1 84 ? -2.09 -8.773 0.773 1 91.81 84 TYR B CA 1
ATOM 1480 C C . TYR B 1 84 ? -2.82 -7.48 0.422 1 91.81 84 TYR B C 1
ATOM 1482 O O . TYR B 1 84 ? -4.043 -7.391 0.564 1 91.81 84 TYR B O 1
ATOM 1490 N N . TYR B 1 85 ? -2.01 -6.531 -0.023 1 93.31 85 TYR B N 1
ATOM 1491 C CA . TYR B 1 85 ? -2.523 -5.199 -0.33 1 93.31 85 TYR B CA 1
ATOM 1492 C C . TYR B 1 85 ? -2.043 -4.734 -1.698 1 93.31 85 TYR B C 1
ATOM 1494 O O . TYR B 1 85 ? -0.944 -5.09 -2.133 1 93.31 85 TYR B O 1
ATOM 1502 N N . CYS B 1 86 ? -2.826 -3.949 -2.289 1 93.38 86 CYS B N 1
ATOM 1503 C CA . CYS B 1 86 ? -2.455 -3.211 -3.492 1 93.38 86 CYS B CA 1
ATOM 1504 C C . CYS B 1 86 ? -2.514 -1.708 -3.25 1 93.38 86 CYS B C 1
ATOM 1506 O O . CYS B 1 86 ? -3.459 -1.21 -2.635 1 93.38 86 CYS B O 1
ATOM 1508 N N . ALA B 1 87 ? -1.467 -1.062 -3.648 1 92.44 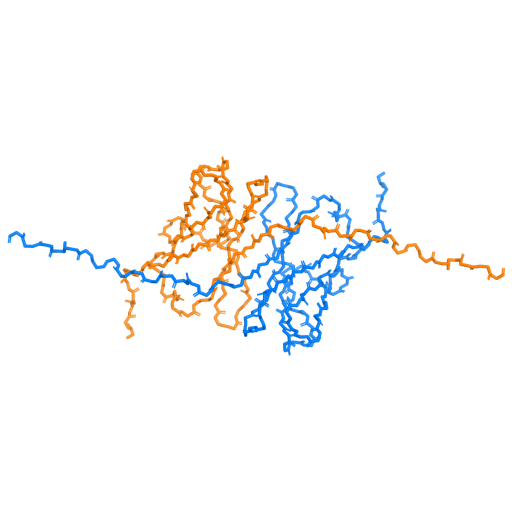87 ALA B N 1
ATOM 1509 C CA . ALA B 1 87 ? -1.371 0.378 -3.426 1 92.44 87 ALA B CA 1
ATOM 1510 C C . ALA B 1 87 ? -1.501 1.145 -4.738 1 92.44 87 ALA B C 1
ATOM 1512 O O . ALA B 1 87 ? -0.776 0.871 -5.699 1 92.44 87 ALA B O 1
ATOM 1513 N N . LYS B 1 88 ? -2.465 2.068 -4.699 1 83.19 88 LYS B N 1
ATOM 1514 C CA . LYS B 1 88 ? -2.65 2.908 -5.879 1 83.19 88 LYS B CA 1
ATOM 1515 C C . LYS B 1 88 ? -2.371 4.375 -5.559 1 83.19 88 LYS B C 1
ATOM 1517 O O . LYS B 1 88 ? -2.459 4.789 -4.402 1 83.19 88 LYS B O 1
ATOM 1522 N N . TRP B 1 89 ? -2.051 5.004 -6.707 1 83.88 89 TRP B N 1
ATOM 1523 C CA . TRP B 1 89 ? -1.718 6.422 -6.594 1 83.88 89 TRP B CA 1
ATOM 1524 C C . TRP B 1 89 ? -2.98 7.27 -6.484 1 83.88 89 TRP B C 1
ATOM 1526 O O . TRP B 1 89 ? -4.047 6.867 -6.953 1 83.88 89 TRP B O 1
ATOM 1536 N N . TYR B 1 90 ? -2.787 8.367 -5.707 1 74.88 90 TYR B N 1
ATOM 1537 C CA . TYR B 1 90 ? -3.891 9.312 -5.602 1 74.88 90 TYR B CA 1
ATOM 1538 C C . TYR B 1 90 ? -3.535 10.641 -6.262 1 74.88 90 TYR B C 1
ATOM 1540 O O . TYR B 1 90 ? -2.428 11.156 -6.078 1 74.88 90 TYR B O 1
ATOM 1548 N N . ASP B 1 91 ? -4.461 11 -7.082 1 67.94 91 ASP B N 1
ATOM 1549 C CA . ASP B 1 91 ? -4.242 12.25 -7.812 1 67.94 91 ASP B CA 1
ATOM 1550 C C . ASP B 1 91 ? -4.551 13.453 -6.934 1 67.94 91 ASP B C 1
ATOM 1552 O O . ASP B 1 91 ? -3.986 14.5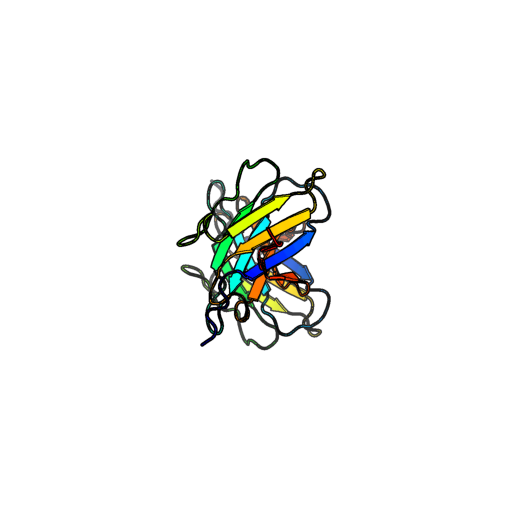31 -7.129 1 67.94 91 ASP B O 1
ATOM 1556 N N . ASN B 1 92 ? -5.43 13.281 -6.039 1 67.19 92 ASN B N 1
ATOM 1557 C CA . ASN B 1 92 ? -5.938 14.484 -5.387 1 67.19 92 ASN B CA 1
ATOM 1558 C C . ASN B 1 92 ? -5.176 14.781 -4.098 1 67.19 92 ASN B C 1
ATOM 1560 O O . ASN B 1 92 ? -5.738 14.695 -3.006 1 67.19 92 ASN B O 1
ATOM 1564 N N . ILE B 1 93 ? -3.861 14.938 -4.297 1 69.12 93 ILE B N 1
ATOM 1565 C CA . ILE B 1 93 ? -3.111 15.406 -3.137 1 69.12 93 ILE B CA 1
ATOM 1566 C C . ILE B 1 93 ? -3.279 16.922 -2.99 1 69.12 93 ILE B C 1
ATOM 1568 O O . ILE B 1 93 ? -3.002 17.672 -3.926 1 69.12 93 ILE B O 1
ATOM 1572 N N . GLY B 1 94 ? -4.012 17.391 -1.926 1 71.5 94 GLY B N 1
ATOM 1573 C CA . GLY B 1 94 ? -4.16 18.812 -1.642 1 71.5 94 GLY B CA 1
ATOM 1574 C C . GLY B 1 94 ? -2.994 19.391 -0.859 1 71.5 94 GLY B C 1
ATOM 1575 O O . GLY B 1 94 ? -2.57 18.812 0.147 1 71.5 94 GLY B O 1
ATOM 1576 N N . PHE B 1 95 ? -2.303 20.375 -1.507 1 68.88 95 PHE B N 1
ATOM 1577 C CA . PHE B 1 95 ? -1.25 21.094 -0.808 1 68.88 95 PHE B CA 1
ATOM 1578 C C . PHE B 1 95 ? -1.792 22.391 -0.203 1 68.88 95 PHE B C 1
ATOM 1580 O O . PHE B 1 95 ? -2.594 23.078 -0.828 1 68.88 95 PHE B O 1
ATOM 1587 N N . HIS B 1 96 ? -1.721 22.469 1.103 1 71.25 96 HIS B N 1
ATOM 1588 C CA . HIS B 1 96 ? -2.053 23.75 1.723 1 71.25 96 HIS B CA 1
ATOM 1589 C C . HIS B 1 96 ? -0.85 24.344 2.451 1 71.25 96 HIS B C 1
ATOM 1591 O O . HIS B 1 96 ? -0.062 23.609 3.051 1 71.25 96 HIS B O 1
ATOM 1597 N N . SER B 1 97 ? -0.464 25.578 2.09 1 65.88 97 SER B N 1
ATOM 1598 C CA . SER B 1 97 ? 0.594 26.297 2.793 1 65.88 97 SER B CA 1
ATOM 1599 C C . SER B 1 97 ? 0.117 26.797 4.152 1 65.88 97 SER B C 1
ATOM 1601 O O . SER B 1 97 ? -0.993 27.312 4.273 1 65.88 97 SER B O 1
ATOM 1603 N N . ASP B 1 98 ? 0.6 26.156 5.242 1 59.56 98 ASP B N 1
ATOM 1604 C CA . ASP B 1 98 ? 0.273 26.688 6.566 1 59.56 98 ASP B CA 1
ATOM 1605 C C . ASP B 1 98 ? 0.792 28.109 6.738 1 59.56 98 ASP B C 1
ATOM 1607 O O . ASP B 1 98 ? 1.826 28.328 7.371 1 59.56 98 ASP B O 1
ATOM 1611 N N . THR B 1 99 ? 0.879 28.969 5.863 1 53.88 99 THR B N 1
ATOM 1612 C CA . THR B 1 99 ? 1.176 30.359 6.23 1 53.88 99 THR B CA 1
ATOM 1613 C C . THR B 1 99 ? 0.308 30.797 7.406 1 53.88 99 THR B C 1
ATOM 1615 O O . THR B 1 99 ? -0.92 30.812 7.305 1 53.88 99 THR B O 1
ATOM 1618 N N . GLN B 1 100 ? 0.548 30.672 8.672 1 45.12 100 GLN B N 1
ATOM 1619 C CA . GLN B 1 100 ? -0.018 31.469 9.75 1 45.12 100 GLN B CA 1
ATOM 1620 C C . GLN B 1 100 ? -0.409 32.875 9.258 1 45.12 100 GLN B C 1
ATOM 1622 O O . GLN B 1 100 ? 0.224 33.406 8.352 1 45.12 100 GLN B O 1
ATOM 1627 N N . LEU B 1 101 ? -1.742 33.281 9.625 1 41.34 101 LEU B N 1
ATOM 1628 C CA . LEU B 1 101 ? -2.432 34.531 10.008 1 41.34 101 LEU B CA 1
ATOM 1629 C C . LEU B 1 101 ? -1.491 35.469 10.742 1 41.34 101 LEU B C 1
ATOM 1631 O O . LEU B 1 101 ? -1.169 35.25 11.914 1 41.34 101 LEU B O 1
ATOM 1635 N N . GLY B 1 102 ? -0.247 35.781 10.555 1 39.5 102 GLY B N 1
ATOM 1636 C CA . GLY B 1 102 ? 0.04 37.062 11.133 1 39.5 102 GLY B CA 1
ATOM 1637 C C . GLY B 1 102 ? -1.062 38.094 10.891 1 39.5 102 GLY B C 1
ATOM 1638 O O . GLY B 1 102 ? -1.095 38.75 9.844 1 39.5 102 GLY B O 1
ATOM 1639 N N . LYS B 1 103 ? -2.383 37.781 11.102 1 38 103 LYS B N 1
ATOM 1640 C CA . LYS B 1 103 ? -3.215 38.969 11.359 1 38 103 LYS B CA 1
ATOM 1641 C C . LYS B 1 103 ? -2.518 39.938 12.305 1 38 103 LYS B C 1
ATOM 1643 O O . LYS B 1 103 ? -1.645 39.531 13.078 1 38 103 LYS B O 1
ATOM 1648 N N . LYS B 1 104 ? -2.982 41.281 12.305 1 37.47 104 LYS B N 1
ATOM 1649 C CA . LYS B 1 104 ? -3.094 42.656 12.773 1 37.47 104 LYS B CA 1
ATOM 1650 C C . LYS B 1 104 ? -3.162 42.719 14.297 1 37.47 104 LYS B C 1
ATOM 1652 O O . LYS B 1 104 ? -4.059 42.125 14.906 1 37.47 104 LYS B O 1
ATOM 1657 N N . HIS B 1 105 ? -2 42.719 15.07 1 26.56 105 HIS B N 1
ATOM 1658 C CA . HIS B 1 105 ? -2.27 43.719 16.094 1 26.56 105 HIS B CA 1
ATOM 1659 C C . HIS B 1 105 ? -2.73 45.031 15.484 1 26.56 105 HIS B C 1
ATOM 1661 O O . HIS B 1 105 ? -2.242 45.438 14.422 1 26.56 105 HIS B O 1
#

Solvent-accessible surface area (backbone atoms only — not comparable to full-atom values): 12192 Å² total; per-residue (Å²): 130,81,73,57,70,44,37,33,36,34,37,77,45,74,65,78,55,67,67,95,61,59,39,35,32,33,38,25,47,84,96,51,72,72,37,58,42,32,35,37,43,82,87,49,96,61,67,49,60,25,89,97,42,51,74,87,36,38,50,68,49,63,46,94,78,44,27,38,37,36,42,38,40,33,59,45,85,53,57,86,66,39,46,52,30,45,23,41,71,59,84,67,63,45,76,44,73,58,68,75,79,78,69,81,128,127,84,72,57,71,44,34,33,36,34,36,76,43,74,65,79,55,64,67,97,63,60,39,36,31,32,39,24,47,86,96,51,71,73,37,57,42,32,35,39,43,82,86,49,95,60,67,49,58,25,87,98,42,51,72,86,37,37,51,68,48,63,46,92,76,46,27,39,36,34,44,36,40,36,59,44,84,54,58,86,65,38,46,52,30,45,24,43,70,60,84,65,63,44,75,42,72,59,69,76,78,81,70,82,128

pLDDT: mean 84.56, std 17.89, range [26.56, 97.88]

InterPro domains:
  IPR013106 Immunoglobulin V-set domain [SM00406] (8-88)
  IPR013783 Immunoglobulin-like fold [G3DSA:2.60.40.10] (1-104)
  IPR036179 Immunoglobulin-like domain superfamily [SSF48726] (2-92)
  IPR051117 T cell receptor gamma variable/constant region [PTHR19256] (3-94)

Sequence (210 aa):
MSVNRGQTATFNCDVGVKNNHITAFLLQSPGKSPQLIFYHHHSYTEPKYGPGMSSVHFGSSINSAGTEYQPVMKNIYTMDTDTYYCAKWYDNIGFHSDTQLGKKHMSVNRGQTATFNCDVGVKNNHITAFLLQSPGKSPQLIFYHHHSYTEPKYGPGMSSVHFGSSINSAGTEYQPVMKNIYTMDTDTYYCAKWYDNIGFHSDTQLGKKH

Nearest PDB structures (foldseek):
  7llj-assembly1_K  TM=8.135E-01  e=5.073E-05  Homo sapiens
  8pii-assembly1_A  TM=7.983E-01  e=7.232E-04  Lama glama
  8op0-assembly1_A  TM=7.468E-01  e=8.098E-04  Lama glama
  6sge-assembly1_B  TM=7.908E-01  e=2.371E-03  Homo sapiens
  6sge-assembly2_D  TM=6.841E-01  e=2.509E-03  Homo sapiens